Protein AF-K1S668-F1 (afdb_monomer)

Structure (mmCIF, N/CA/C/O backbone):
data_AF-K1S668-F1
#
_entry.id   AF-K1S668-F1
#
loop_
_atom_site.group_PDB
_atom_site.id
_atom_site.type_symbol
_atom_site.label_atom_id
_atom_site.label_alt_id
_atom_site.label_comp_id
_atom_site.label_asym_id
_atom_site.label_entity_id
_atom_site.label_seq_id
_atom_site.pdbx_PDB_ins_code
_atom_site.Cartn_x
_atom_site.Cartn_y
_atom_site.Cartn_z
_atom_site.occupancy
_atom_site.B_iso_or_equiv
_atom_site.auth_seq_id
_atom_site.auth_comp_id
_atom_site.auth_asym_id
_atom_site.auth_atom_id
_atom_site.pdbx_PDB_model_num
ATOM 1 N N . LEU A 1 1 ? 31.588 -6.214 -25.156 1.00 48.12 1 LEU A N 1
ATOM 2 C CA . LEU A 1 1 ? 30.579 -7.039 -25.865 1.00 48.12 1 LEU A CA 1
ATOM 3 C C . LEU A 1 1 ? 30.608 -8.530 -25.488 1.00 48.12 1 LEU A C 1
ATOM 5 O O . LEU A 1 1 ? 29.537 -9.101 -25.411 1.00 48.12 1 LEU A O 1
ATOM 9 N N . LYS A 1 2 ? 31.753 -9.176 -25.184 1.00 42.19 2 LYS A N 1
ATOM 10 C CA . LYS A 1 2 ? 31.794 -10.600 -24.744 1.00 42.19 2 LYS A CA 1
ATOM 11 C C . LYS A 1 2 ? 31.443 -10.872 -23.263 1.00 42.19 2 LYS A C 1
ATOM 13 O O . LYS A 1 2 ? 31.440 -12.025 -22.854 1.00 42.19 2 LYS A O 1
ATOM 18 N N . SER A 1 3 ? 31.169 -9.841 -22.463 1.00 56.56 3 SER A N 1
ATOM 19 C CA . SER A 1 3 ? 30.894 -9.948 -21.018 1.00 56.56 3 SER A CA 1
ATOM 20 C C . SER A 1 3 ? 29.484 -9.503 -20.615 1.00 56.56 3 SER A C 1
ATOM 22 O O . SER A 1 3 ? 29.157 -9.525 -19.433 1.00 56.56 3 SER A O 1
ATOM 24 N N . ASP A 1 4 ? 28.679 -9.037 -21.570 1.00 65.56 4 ASP A N 1
ATOM 25 C CA . ASP A 1 4 ? 27.330 -8.538 -21.311 1.00 65.56 4 ASP A CA 1
ATOM 26 C C . ASP A 1 4 ? 26.331 -9.699 -21.474 1.00 65.56 4 ASP A C 1
ATOM 28 O O . ASP A 1 4 ? 26.464 -10.522 -22.381 1.00 65.56 4 ASP A O 1
ATOM 32 N N . SER A 1 5 ? 25.362 -9.810 -20.560 1.00 76.88 5 SER A N 1
ATOM 33 C CA . SER A 1 5 ? 24.341 -10.867 -20.622 1.00 76.88 5 SER A CA 1
ATOM 34 C C . SER A 1 5 ? 23.310 -10.583 -21.719 1.00 76.88 5 SER A C 1
ATOM 36 O O . SER A 1 5 ? 23.244 -9.480 -22.261 1.00 76.88 5 SER A O 1
ATOM 38 N N . LYS A 1 6 ? 22.482 -11.584 -22.043 1.00 88.12 6 LYS A N 1
ATOM 39 C CA . LYS A 1 6 ? 21.426 -11.453 -23.055 1.00 88.12 6 LYS A CA 1
ATOM 40 C C . LYS A 1 6 ? 20.427 -10.352 -22.667 1.00 88.12 6 LYS A C 1
ATOM 42 O O . LYS A 1 6 ? 19.979 -10.309 -21.519 1.00 88.12 6 LYS A O 1
ATOM 47 N N . ILE A 1 7 ? 20.086 -9.500 -23.636 1.00 88.56 7 ILE A N 1
ATOM 48 C CA . ILE A 1 7 ? 19.006 -8.510 -23.531 1.00 88.56 7 ILE A CA 1
ATOM 49 C C . ILE A 1 7 ? 17.666 -9.251 -23.567 1.00 88.56 7 ILE A C 1
ATOM 51 O O . ILE A 1 7 ? 17.439 -10.088 -24.446 1.00 88.56 7 ILE A O 1
ATOM 55 N N . ASN A 1 8 ? 16.790 -8.925 -22.623 1.00 88.88 8 ASN A N 1
ATOM 56 C CA . ASN A 1 8 ? 15.435 -9.455 -22.527 1.00 88.88 8 ASN A CA 1
ATOM 57 C C . ASN A 1 8 ? 14.406 -8.353 -22.822 1.00 88.88 8 ASN A C 1
ATOM 59 O O . ASN A 1 8 ? 14.737 -7.171 -22.809 1.00 88.88 8 ASN A O 1
ATOM 63 N N . PHE A 1 9 ? 13.143 -8.733 -23.048 1.00 87.31 9 PHE A N 1
ATOM 64 C CA . PHE A 1 9 ? 12.067 -7.772 -23.326 1.00 87.31 9 PHE A CA 1
ATOM 65 C C . PHE A 1 9 ? 11.914 -6.715 -22.223 1.00 87.31 9 PHE A C 1
ATOM 67 O O . PHE A 1 9 ? 11.780 -5.542 -22.538 1.00 87.31 9 PHE A O 1
ATOM 74 N N . GLN A 1 10 ? 12.050 -7.107 -20.954 1.00 82.62 10 GLN A N 1
ATOM 75 C CA . GLN A 1 10 ? 11.978 -6.193 -19.810 1.00 82.62 10 GLN A CA 1
ATOM 76 C C . GLN A 1 10 ? 13.006 -5.049 -19.884 1.00 82.62 10 GLN A C 1
ATOM 78 O O . GLN A 1 10 ? 12.727 -3.936 -19.459 1.00 82.62 10 GLN A O 1
ATOM 83 N N . ASP A 1 11 ? 14.177 -5.294 -20.488 1.00 89.69 11 ASP A N 1
ATOM 84 C CA . ASP A 1 11 ? 15.215 -4.269 -20.648 1.00 89.69 11 ASP A CA 1
ATOM 85 C C . ASP A 1 11 ? 14.800 -3.185 -21.671 1.00 89.69 11 ASP A C 1
ATOM 87 O O . ASP A 1 11 ? 15.317 -2.067 -21.636 1.00 89.69 11 ASP A O 1
ATOM 91 N N . VAL A 1 12 ? 13.871 -3.519 -22.575 1.00 91.75 12 VAL A N 1
ATOM 92 C CA . VAL A 1 12 ? 13.308 -2.636 -23.610 1.00 91.75 12 VAL A CA 1
ATOM 93 C C . VAL A 1 12 ? 12.000 -1.996 -23.137 1.00 91.75 12 VAL A C 1
ATOM 95 O O . VAL A 1 12 ? 11.794 -0.803 -23.350 1.00 91.75 12 VAL A O 1
ATOM 98 N N . GLU A 1 13 ? 11.136 -2.774 -22.480 1.00 87.88 13 GLU A N 1
ATOM 99 C CA . GLU A 1 13 ? 9.812 -2.365 -21.993 1.00 87.88 13 GLU A CA 1
ATOM 100 C C . GLU A 1 13 ? 9.877 -1.115 -21.108 1.00 87.88 13 GLU A C 1
ATOM 102 O O . GLU A 1 13 ? 9.111 -0.178 -21.320 1.00 87.88 13 GLU A O 1
ATOM 107 N N . ASP A 1 14 ? 10.859 -1.045 -20.203 1.00 75.56 14 ASP A N 1
ATOM 108 C CA . ASP A 1 14 ? 11.049 0.075 -19.268 1.00 75.56 14 ASP A CA 1
ATOM 109 C C . ASP A 1 14 ? 11.235 1.445 -19.951 1.00 75.56 14 ASP A C 1
ATOM 111 O O . ASP A 1 14 ? 11.043 2.490 -19.326 1.00 75.56 14 ASP A O 1
ATOM 115 N N . CYS A 1 15 ? 11.632 1.463 -21.226 1.00 82.38 15 CYS A N 1
ATOM 116 C CA . CYS A 1 15 ? 11.829 2.684 -22.011 1.00 82.38 15 CYS A CA 1
ATOM 117 C C . CYS A 1 15 ? 10.930 2.773 -23.251 1.00 82.38 15 CYS A C 1
ATOM 119 O O . CYS A 1 15 ? 11.140 3.644 -24.097 1.00 82.38 15 CYS A O 1
ATOM 121 N N . LEU A 1 16 ? 9.929 1.898 -23.363 1.00 87.81 16 LEU A N 1
ATOM 122 C CA . LEU A 1 16 ? 9.045 1.830 -24.515 1.00 87.81 16 LEU A CA 1
ATOM 123 C C . LEU A 1 16 ? 7.656 2.367 -24.168 1.00 87.81 16 LEU A C 1
ATOM 125 O O . LEU A 1 16 ? 6.942 1.819 -23.333 1.00 87.81 16 LEU A O 1
ATOM 129 N N . VAL A 1 17 ? 7.230 3.398 -24.892 1.00 89.12 17 VAL A N 1
ATOM 130 C CA . VAL A 1 17 ? 5.821 3.792 -24.962 1.00 89.12 17 VAL A CA 1
ATOM 131 C C . VAL A 1 17 ? 5.351 3.518 -26.380 1.00 89.12 17 VAL A C 1
ATOM 133 O O . VAL A 1 17 ? 5.824 4.145 -27.325 1.00 89.12 17 VAL A O 1
ATOM 136 N N . LEU A 1 18 ? 4.438 2.560 -26.529 1.00 87.88 18 LEU A N 1
ATOM 137 C CA . LEU A 1 18 ? 3.926 2.127 -27.823 1.00 87.88 18 LEU A CA 1
ATOM 138 C C . LEU A 1 18 ? 2.412 2.307 -27.873 1.00 87.88 18 LEU A C 1
ATOM 140 O O . LEU A 1 18 ? 1.684 1.798 -27.023 1.00 87.88 18 LEU A O 1
ATOM 144 N N . VAL A 1 19 ? 1.942 2.975 -28.921 1.00 90.75 19 VAL A N 1
ATOM 145 C CA . VAL A 1 19 ? 0.530 2.999 -29.301 1.00 90.75 19 VAL A CA 1
ATOM 146 C C . VAL A 1 19 ? 0.425 2.326 -30.660 1.00 90.75 19 VAL A C 1
ATOM 148 O O . VAL A 1 19 ? 1.084 2.739 -31.610 1.00 90.75 19 VAL A O 1
ATOM 151 N N . SER A 1 20 ? -0.387 1.276 -30.745 1.00 85.75 20 SER A N 1
ATOM 152 C CA . SER A 1 20 ? -0.621 0.537 -31.983 1.00 85.75 20 SER A CA 1
ATOM 153 C C . SER A 1 20 ? -2.098 0.596 -32.341 1.00 85.75 20 SER A C 1
ATOM 155 O O . SER A 1 20 ? -2.960 0.372 -31.492 1.00 85.75 20 SER A O 1
ATOM 157 N N . SER A 1 21 ? -2.380 0.901 -33.604 1.00 87.25 21 SER A N 1
ATOM 158 C CA . SER A 1 21 ? -3.719 0.868 -34.182 1.00 87.25 21 SER A CA 1
ATOM 159 C C . SER A 1 21 ? -3.663 0.036 -35.452 1.00 87.25 21 SER A C 1
ATOM 161 O O . SER A 1 21 ? -2.809 0.263 -36.307 1.00 87.25 21 SER A O 1
ATOM 163 N N . SER A 1 22 ? -4.552 -0.947 -35.564 1.00 81.06 22 SER A N 1
ATOM 164 C CA . SER A 1 22 ? -4.620 -1.831 -36.724 1.00 81.06 22 SER A CA 1
ATOM 165 C C . SER A 1 22 ? -6.064 -1.999 -37.169 1.00 81.06 22 SER A C 1
ATOM 167 O O . SER A 1 22 ? -6.984 -2.048 -36.350 1.00 81.06 22 SER A O 1
ATOM 169 N N . PHE A 1 23 ? -6.249 -2.092 -38.481 1.00 86.50 23 PHE A N 1
ATOM 170 C CA . PHE A 1 23 ? -7.536 -2.356 -39.104 1.00 86.50 23 PHE A CA 1
ATOM 171 C C . PHE A 1 23 ? -7.459 -3.729 -39.761 1.00 86.50 23 PHE A C 1
ATOM 173 O O . PHE A 1 23 ? -6.567 -3.982 -40.567 1.00 86.50 23 PHE A O 1
ATOM 180 N N . SER A 1 24 ? -8.381 -4.621 -39.410 1.00 83.56 24 SER A N 1
ATOM 181 C CA . SER A 1 24 ? -8.468 -5.952 -40.007 1.00 83.56 24 SER A CA 1
ATOM 182 C C . SER A 1 24 ? -9.921 -6.300 -40.292 1.00 83.56 24 SER A C 1
ATOM 184 O O . SER A 1 24 ? -10.805 -6.056 -39.472 1.00 83.56 24 SER A O 1
ATOM 186 N N . THR A 1 25 ? -10.156 -6.889 -41.462 1.00 85.50 25 THR A N 1
ATOM 187 C CA . THR A 1 25 ? -11.456 -7.430 -41.875 1.00 85.50 25 THR A CA 1
ATOM 188 C C . THR A 1 25 ? -11.704 -8.836 -41.325 1.00 85.50 25 THR A C 1
ATOM 190 O O . THR A 1 25 ? -12.835 -9.312 -41.364 1.00 85.50 25 THR A O 1
ATOM 193 N N . GLN A 1 26 ? -10.669 -9.495 -40.793 1.00 80.00 26 GLN A N 1
ATOM 194 C CA . GLN A 1 26 ? -10.744 -10.821 -40.184 1.00 80.00 26 GLN A CA 1
ATOM 195 C C . GLN A 1 26 ? -10.160 -10.758 -38.768 1.00 80.00 26 GLN A C 1
ATOM 197 O O . GLN A 1 26 ? -8.941 -10.737 -38.589 1.00 80.00 26 GLN A O 1
ATOM 202 N N . THR A 1 27 ? -11.025 -10.691 -37.752 1.00 82.50 27 THR A N 1
ATOM 203 C CA . TH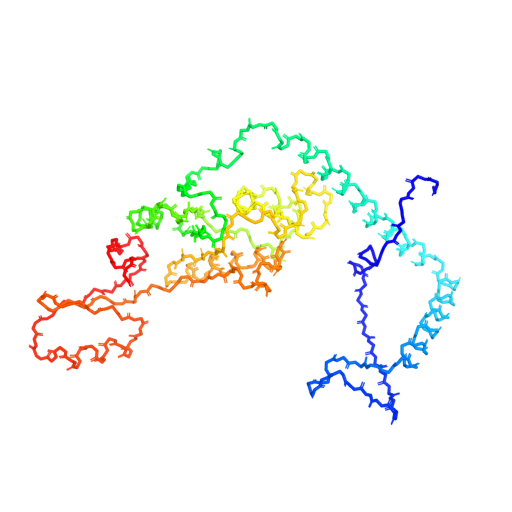R A 1 27 ? -10.614 -10.637 -36.341 1.00 82.50 27 THR A CA 1
ATOM 204 C C . THR A 1 27 ? -11.323 -11.688 -35.496 1.00 82.50 27 THR A C 1
ATOM 206 O O . THR A 1 27 ? -12.527 -11.912 -35.603 1.00 82.50 27 THR A O 1
ATOM 209 N N . SER A 1 28 ? -10.542 -12.316 -34.626 1.00 84.44 28 SER A N 1
ATOM 210 C CA . SER A 1 28 ? -10.946 -13.304 -33.639 1.00 84.44 28 SER A CA 1
ATOM 211 C C . SER A 1 28 ? -10.408 -12.854 -32.288 1.00 84.44 28 SER A C 1
ATOM 213 O O . SER A 1 28 ? -9.227 -12.524 -32.156 1.00 84.44 28 SER A O 1
ATOM 215 N N . TYR A 1 29 ? -11.278 -12.834 -31.285 1.00 87.19 29 TYR A N 1
ATOM 216 C CA . TYR A 1 29 ? -10.939 -12.392 -29.937 1.00 87.19 29 TYR A CA 1
ATOM 217 C C . TYR A 1 29 ? -10.930 -13.575 -28.976 1.00 87.19 29 TYR A C 1
ATOM 219 O O . TYR A 1 29 ? -11.702 -14.517 -29.142 1.00 87.19 29 TYR A O 1
ATOM 227 N N . GLU A 1 30 ? -10.072 -13.509 -27.962 1.00 83.62 30 GLU A N 1
ATOM 228 C CA . GLU A 1 30 ? -9.955 -14.558 -26.942 1.00 83.62 30 GLU A CA 1
ATOM 229 C C . GLU A 1 30 ? -11.217 -14.662 -26.070 1.00 83.62 30 GLU A C 1
ATOM 231 O O . GLU A 1 30 ? -11.601 -15.741 -25.630 1.00 83.62 30 GLU A O 1
ATOM 236 N N . ASN A 1 31 ? -11.889 -13.533 -25.829 1.00 83.81 31 ASN A N 1
ATOM 237 C CA . ASN A 1 31 ? -13.057 -13.445 -24.963 1.00 83.81 31 ASN A CA 1
ATOM 238 C C . ASN A 1 31 ? -14.064 -12.393 -25.452 1.00 83.81 31 ASN A C 1
ATOM 240 O O . ASN A 1 31 ? -13.750 -11.515 -26.257 1.00 83.81 31 ASN A O 1
ATOM 244 N N . GLN A 1 32 ? -15.286 -12.443 -24.910 1.00 79.31 32 GLN A N 1
ATOM 245 C CA . GLN A 1 32 ? -16.369 -11.508 -25.245 1.00 79.31 32 GLN A CA 1
ATOM 246 C C . GLN A 1 32 ? -16.003 -10.039 -24.974 1.00 79.31 32 GLN A C 1
ATOM 248 O O . GLN A 1 32 ? -16.504 -9.139 -25.644 1.00 79.31 32 GLN A O 1
ATOM 253 N N . THR A 1 33 ? -15.103 -9.788 -24.018 1.00 81.56 33 THR A N 1
ATOM 254 C CA . THR A 1 33 ? -14.623 -8.433 -23.702 1.00 81.56 33 THR A CA 1
ATOM 255 C C . THR A 1 33 ? -13.629 -7.886 -24.730 1.00 81.56 33 THR A C 1
ATOM 257 O O . THR A 1 33 ? -13.234 -6.728 -24.619 1.00 81.56 33 THR A O 1
ATOM 260 N N . LYS A 1 34 ? -13.255 -8.685 -25.745 1.00 84.12 34 LYS A N 1
ATOM 261 C CA . LYS A 1 34 ? -12.383 -8.308 -26.867 1.00 84.12 34 LYS A CA 1
ATOM 262 C C . LYS A 1 34 ? -11.037 -7.717 -26.427 1.00 84.12 34 LYS A C 1
ATOM 264 O O . LYS A 1 34 ? -10.482 -6.864 -27.113 1.00 84.12 34 LYS A O 1
ATOM 269 N N . LYS A 1 35 ? -10.505 -8.178 -25.286 1.00 82.44 35 LYS A N 1
ATOM 270 C CA . LYS A 1 35 ? -9.251 -7.659 -24.706 1.00 82.44 35 LYS A CA 1
ATOM 271 C C . LYS A 1 35 ? -7.998 -8.102 -25.461 1.00 82.44 35 LYS A C 1
ATOM 273 O O . LYS A 1 35 ? -7.026 -7.358 -25.490 1.00 82.44 35 LYS A O 1
ATOM 278 N N . ALA A 1 36 ? -8.021 -9.292 -26.055 1.00 83.38 36 ALA A N 1
ATOM 279 C CA . ALA A 1 36 ? -6.896 -9.858 -26.788 1.00 83.38 36 ALA A CA 1
ATOM 280 C C . ALA A 1 36 ? -7.361 -10.458 -28.120 1.00 83.38 36 ALA A C 1
ATOM 282 O O . ALA A 1 36 ? -8.456 -11.022 -28.211 1.00 83.38 36 ALA A O 1
ATOM 283 N N . ILE A 1 37 ? -6.521 -10.315 -29.146 1.00 85.06 37 ILE A N 1
ATOM 284 C CA . ILE A 1 37 ? -6.725 -10.861 -30.491 1.00 85.06 37 ILE A CA 1
ATOM 285 C C . ILE A 1 37 ? -5.913 -12.155 -30.612 1.00 85.06 37 ILE A C 1
ATOM 287 O O . ILE A 1 37 ? -4.751 -12.187 -30.216 1.00 85.06 37 ILE A O 1
ATOM 291 N N . THR A 1 38 ? -6.501 -13.207 -31.182 1.00 86.50 38 THR A N 1
ATOM 292 C CA . THR A 1 38 ? -5.859 -14.532 -31.321 1.00 86.50 38 THR A CA 1
ATOM 293 C C . THR A 1 38 ? -5.380 -14.836 -32.744 1.00 86.50 38 THR A C 1
ATOM 295 O O . THR A 1 38 ? -4.833 -15.906 -33.013 1.00 86.50 38 THR A O 1
ATOM 298 N N . ASN A 1 39 ? -5.570 -13.908 -33.687 1.00 87.81 39 ASN A N 1
ATOM 299 C CA . ASN A 1 39 ? -5.184 -14.095 -35.083 1.00 87.81 39 ASN A CA 1
ATOM 300 C C . ASN A 1 39 ? -3.659 -14.096 -35.260 1.00 87.81 39 ASN A C 1
ATOM 302 O O . ASN A 1 39 ? -3.025 -13.042 -35.336 1.00 87.81 39 ASN A O 1
ATOM 306 N N . LYS A 1 40 ? -3.087 -15.291 -35.434 1.00 88.06 40 LYS A N 1
ATOM 307 C CA . LYS A 1 40 ? -1.652 -15.484 -35.692 1.00 88.06 40 LYS A CA 1
ATOM 308 C C . LYS A 1 40 ? -1.144 -14.679 -36.895 1.00 88.06 40 LYS A C 1
ATOM 310 O O . LYS A 1 40 ? -0.069 -14.099 -36.827 1.00 88.06 40 LYS A O 1
ATOM 315 N N . PHE A 1 41 ? -1.944 -14.570 -37.959 1.00 88.31 41 PHE A N 1
ATOM 316 C CA . PHE A 1 41 ? -1.551 -13.821 -39.157 1.00 88.31 41 PHE A CA 1
ATOM 317 C C . PHE A 1 41 ? -1.357 -12.320 -38.878 1.00 88.31 41 PHE A C 1
ATOM 319 O O . PHE A 1 41 ? -0.469 -11.704 -39.456 1.00 88.31 41 PHE A O 1
ATOM 326 N N . ILE A 1 42 ? -2.156 -11.730 -37.975 1.00 88.38 42 ILE A N 1
ATOM 327 C CA . ILE A 1 42 ? -2.011 -10.319 -37.586 1.00 88.38 42 ILE A CA 1
ATOM 328 C C . ILE A 1 42 ? -0.709 -10.145 -36.810 1.00 88.38 42 ILE A C 1
ATOM 330 O O . ILE A 1 42 ? 0.038 -9.205 -37.066 1.00 88.38 42 ILE A O 1
ATOM 334 N N . GLN A 1 43 ? -0.410 -11.066 -35.891 1.00 88.06 43 GLN A N 1
ATOM 335 C CA . GLN A 1 43 ? 0.840 -11.048 -35.137 1.00 88.06 43 GLN A CA 1
ATOM 336 C C . GLN A 1 43 ? 2.061 -11.144 -36.063 1.00 88.06 43 GLN A C 1
ATOM 338 O O . GLN A 1 43 ? 2.995 -10.357 -35.912 1.00 88.06 43 GLN A O 1
ATOM 343 N N . GLU A 1 44 ? 2.054 -12.080 -37.014 1.00 91.19 44 GLU A N 1
ATOM 344 C CA . GLU A 1 44 ? 3.139 -12.273 -37.987 1.00 91.19 44 GLU A CA 1
ATOM 345 C C . GLU A 1 44 ? 3.326 -11.018 -38.852 1.00 91.19 44 GLU A C 1
ATOM 347 O O . GLU A 1 44 ? 4.417 -10.449 -38.873 1.00 91.19 44 GLU A O 1
ATOM 352 N N . ALA A 1 45 ? 2.244 -10.507 -39.450 1.00 90.44 45 ALA A N 1
ATOM 353 C CA . ALA A 1 45 ? 2.278 -9.306 -40.284 1.00 90.44 45 ALA A CA 1
ATOM 354 C C . ALA A 1 45 ? 2.780 -8.067 -39.524 1.00 90.44 45 ALA A C 1
ATOM 356 O O . ALA A 1 45 ? 3.628 -7.330 -40.027 1.00 90.44 45 ALA A O 1
ATOM 357 N N . MET A 1 46 ? 2.302 -7.847 -38.295 1.00 90.25 46 MET A N 1
ATOM 358 C CA . MET A 1 46 ? 2.757 -6.732 -37.459 1.00 90.25 46 MET A CA 1
ATOM 359 C C . MET A 1 46 ? 4.217 -6.892 -37.034 1.00 90.25 46 MET A C 1
ATOM 361 O O . MET A 1 46 ? 4.943 -5.902 -36.980 1.00 90.25 46 MET A O 1
ATOM 365 N N . THR A 1 47 ? 4.664 -8.119 -36.753 1.00 92.06 47 THR A N 1
ATOM 366 C CA . THR A 1 47 ? 6.060 -8.393 -36.385 1.00 92.06 47 THR A CA 1
ATOM 367 C C . THR A 1 47 ? 6.999 -8.078 -37.542 1.00 92.06 47 THR A C 1
ATOM 369 O O . THR A 1 47 ? 8.011 -7.408 -37.336 1.00 92.06 47 THR A O 1
ATOM 372 N N . ASP A 1 48 ? 6.666 -8.522 -38.753 1.00 94.56 48 ASP A N 1
ATOM 373 C CA . ASP A 1 48 ? 7.491 -8.274 -39.936 1.00 94.56 48 ASP A CA 1
ATOM 374 C C . ASP A 1 48 ? 7.474 -6.796 -40.338 1.00 94.56 48 ASP A C 1
ATOM 376 O O . ASP A 1 48 ? 8.532 -6.227 -40.617 1.00 94.56 48 ASP A O 1
ATOM 380 N N . PHE A 1 49 ? 6.308 -6.143 -40.266 1.00 93.50 49 PHE A N 1
ATOM 381 C CA . PHE A 1 49 ? 6.184 -4.704 -40.492 1.00 93.50 49 PHE A CA 1
ATOM 382 C C . PHE A 1 49 ? 7.053 -3.902 -39.519 1.00 93.50 49 PHE A C 1
ATOM 384 O O . PHE A 1 49 ? 7.886 -3.106 -39.950 1.00 93.50 49 PHE A O 1
ATOM 391 N N . LEU A 1 50 ? 6.904 -4.133 -38.210 1.00 93.50 50 LEU A N 1
ATOM 392 C CA . LEU A 1 50 ? 7.669 -3.409 -37.194 1.00 93.50 50 LEU A CA 1
ATOM 393 C C . LEU A 1 50 ? 9.166 -3.685 -37.314 1.00 93.50 50 LEU A C 1
ATOM 395 O O . LEU A 1 50 ? 9.955 -2.752 -37.200 1.00 93.50 50 LEU A O 1
ATOM 399 N N . ARG A 1 51 ? 9.570 -4.935 -37.583 1.00 95.00 51 ARG A N 1
ATOM 400 C CA . ARG A 1 51 ? 10.983 -5.284 -37.785 1.00 95.00 51 ARG A CA 1
ATOM 401 C C . ARG A 1 51 ? 11.581 -4.481 -38.935 1.00 95.00 51 ARG A C 1
ATOM 403 O O . ARG A 1 51 ? 12.621 -3.860 -38.748 1.00 95.00 51 ARG A O 1
ATOM 410 N N . HIS A 1 52 ? 10.912 -4.471 -40.086 1.00 95.81 52 HIS A N 1
ATOM 411 C CA . HIS A 1 52 ? 11.396 -3.760 -41.263 1.00 95.81 52 HIS A CA 1
ATOM 412 C C . HIS A 1 52 ? 11.453 -2.243 -41.035 1.00 95.81 52 HIS A C 1
ATOM 414 O O . HIS A 1 52 ? 12.461 -1.611 -41.334 1.00 95.81 52 HIS A O 1
ATOM 420 N N . GLN A 1 53 ? 10.403 -1.656 -40.454 1.00 95.19 53 GLN A N 1
ATOM 421 C CA . GLN A 1 53 ? 10.368 -0.215 -40.190 1.00 95.19 53 GLN A CA 1
ATOM 422 C C . GLN A 1 53 ? 11.424 0.218 -39.168 1.00 95.19 53 GLN A C 1
ATOM 424 O O . GLN A 1 53 ? 12.072 1.243 -39.357 1.00 95.19 53 GLN A O 1
ATOM 429 N N . LEU A 1 54 ? 11.637 -0.567 -38.107 1.00 93.31 54 LEU A N 1
ATOM 430 C CA . LEU A 1 54 ? 12.687 -0.290 -37.125 1.00 93.31 54 LEU A CA 1
ATOM 431 C C . LEU A 1 54 ? 14.086 -0.425 -37.732 1.00 93.31 54 LEU A C 1
ATOM 433 O O . LEU A 1 54 ? 14.958 0.377 -37.412 1.00 93.31 54 LEU A O 1
ATOM 437 N N . GLU A 1 55 ? 14.303 -1.401 -38.617 1.00 95.12 55 GLU A N 1
ATOM 438 C CA . GLU A 1 55 ? 15.568 -1.558 -39.339 1.00 95.12 55 GLU A CA 1
ATOM 439 C C . GLU A 1 55 ? 15.874 -0.325 -40.197 1.00 95.12 55 GLU A C 1
ATOM 441 O O . GLU A 1 55 ? 16.942 0.269 -40.048 1.00 95.12 55 GLU A O 1
ATOM 446 N N . VAL A 1 56 ? 14.916 0.110 -41.022 1.00 96.31 56 VAL A N 1
ATOM 447 C CA . VAL A 1 56 ? 15.047 1.330 -41.834 1.00 96.31 56 VAL A CA 1
ATOM 448 C C . VAL A 1 56 ? 15.303 2.544 -40.939 1.00 96.31 56 VAL A C 1
ATOM 450 O O . VAL A 1 56 ? 16.281 3.264 -41.140 1.00 96.31 56 VAL A O 1
ATOM 453 N N . TYR A 1 57 ? 14.490 2.727 -39.895 1.00 94.88 57 TYR A N 1
ATOM 454 C CA . TYR A 1 57 ? 14.612 3.863 -38.985 1.00 94.88 57 TYR A CA 1
ATOM 455 C C . TYR A 1 57 ? 15.983 3.922 -38.302 1.00 94.88 57 TYR A C 1
ATOM 457 O O . TYR A 1 57 ? 16.578 4.997 -38.235 1.00 94.88 57 TYR A O 1
ATOM 465 N N . PHE A 1 58 ? 16.509 2.794 -37.815 1.00 95.31 58 PHE A N 1
ATOM 466 C CA . PHE A 1 58 ? 17.811 2.762 -37.145 1.00 95.31 58 PHE A CA 1
ATOM 467 C C . PHE A 1 58 ? 18.991 2.965 -38.099 1.00 95.31 58 PHE A C 1
ATOM 469 O O . PHE A 1 58 ? 20.012 3.512 -37.676 1.00 95.31 58 PHE A O 1
ATOM 476 N N . ILE A 1 59 ? 18.864 2.565 -39.368 1.00 94.38 59 ILE A N 1
ATOM 477 C CA . ILE A 1 59 ? 19.874 2.845 -40.399 1.00 94.38 59 ILE A CA 1
ATOM 478 C C . ILE A 1 59 ? 19.904 4.343 -40.719 1.00 94.38 59 ILE A C 1
ATOM 480 O O . ILE A 1 59 ? 20.982 4.937 -40.778 1.00 94.38 59 ILE A O 1
ATOM 484 N N . GLU A 1 60 ? 18.734 4.959 -40.895 1.00 96.75 60 GLU A N 1
ATOM 485 C CA . GLU A 1 60 ? 18.615 6.379 -41.242 1.00 96.75 60 GLU A CA 1
ATOM 486 C C . GLU A 1 60 ? 18.953 7.304 -40.061 1.00 96.75 60 GLU A C 1
ATOM 488 O O . GLU A 1 60 ? 19.601 8.335 -40.238 1.00 96.75 60 GLU A O 1
ATOM 493 N N . ASN A 1 61 ? 18.575 6.920 -38.839 1.00 95.75 61 ASN A N 1
ATOM 494 C CA . ASN A 1 61 ? 18.691 7.741 -37.630 1.00 95.75 61 ASN A CA 1
ATOM 495 C C . ASN A 1 61 ? 19.740 7.173 -36.670 1.00 95.75 61 ASN A C 1
ATOM 497 O O . ASN A 1 61 ? 19.460 6.867 -35.509 1.00 95.75 61 ASN A O 1
ATOM 501 N N . ARG A 1 62 ? 20.979 7.044 -37.153 1.00 94.62 62 ARG A N 1
ATOM 502 C CA . ARG A 1 62 ? 22.075 6.398 -36.412 1.00 94.62 62 ARG A CA 1
ATOM 503 C C . ARG A 1 62 ? 22.295 6.957 -35.001 1.00 94.62 62 ARG A C 1
ATOM 505 O O . ARG A 1 62 ? 22.492 6.184 -34.070 1.00 94.62 62 ARG A O 1
ATOM 512 N N . ILE A 1 63 ? 22.262 8.282 -34.838 1.00 95.50 63 ILE A N 1
ATOM 513 C CA . ILE A 1 63 ? 22.503 8.936 -33.539 1.00 95.50 63 ILE A CA 1
ATOM 514 C C . ILE A 1 63 ? 21.438 8.522 -32.516 1.00 95.50 63 ILE A C 1
ATOM 516 O O . ILE A 1 63 ? 21.756 8.253 -31.359 1.00 95.50 63 ILE A O 1
ATOM 520 N N . ASP A 1 64 ? 20.174 8.462 -32.928 1.00 93.19 64 ASP A N 1
ATOM 521 C CA . ASP A 1 64 ? 19.084 8.095 -32.027 1.00 93.19 64 ASP A CA 1
ATOM 522 C C . ASP A 1 64 ? 19.052 6.584 -31.779 1.00 93.19 64 ASP A C 1
ATOM 524 O O . ASP A 1 64 ? 18.828 6.160 -30.646 1.00 93.19 64 ASP A O 1
ATOM 528 N N . ALA A 1 65 ? 19.393 5.771 -32.784 1.00 93.31 65 ALA A N 1
ATOM 529 C CA . ALA A 1 65 ? 19.582 4.330 -32.623 1.00 93.31 65 ALA A CA 1
ATOM 530 C C . ALA A 1 65 ? 20.671 4.001 -31.587 1.00 93.31 65 ALA A C 1
ATOM 532 O O . ALA A 1 65 ? 20.462 3.149 -30.721 1.00 93.31 65 ALA A O 1
ATOM 533 N N . GLU A 1 66 ? 21.810 4.702 -31.633 1.00 93.69 66 GLU A N 1
ATOM 534 C CA . GLU A 1 66 ? 22.895 4.548 -30.657 1.00 93.69 66 GLU A CA 1
ATOM 535 C C . GLU A 1 66 ? 22.424 4.918 -29.241 1.00 93.69 66 GLU A C 1
ATOM 537 O O . GLU A 1 66 ? 22.612 4.126 -28.317 1.00 93.69 66 GLU A O 1
ATOM 542 N N . LYS A 1 67 ? 21.714 6.043 -29.066 1.00 93.31 67 LYS A N 1
ATOM 543 C CA . LYS A 1 67 ? 21.145 6.432 -27.758 1.00 93.31 67 LYS A CA 1
ATOM 544 C C . LYS A 1 67 ? 20.150 5.405 -27.214 1.00 93.31 67 LYS A C 1
ATOM 546 O O . LYS A 1 67 ? 20.191 5.079 -26.027 1.00 93.31 67 LYS A O 1
ATOM 551 N N . ILE A 1 68 ? 19.253 4.895 -28.061 1.00 92.50 68 ILE A N 1
ATOM 552 C CA . ILE A 1 68 ? 18.268 3.876 -27.670 1.00 92.50 68 ILE A CA 1
ATOM 553 C C . ILE A 1 68 ? 18.994 2.598 -27.238 1.00 92.50 68 ILE A C 1
ATOM 555 O O . ILE A 1 68 ? 18.715 2.060 -26.165 1.00 92.50 68 ILE A O 1
ATOM 559 N N . ALA A 1 69 ? 19.967 2.134 -28.027 1.00 91.62 69 ALA A N 1
ATOM 560 C CA . ALA A 1 69 ? 20.756 0.951 -27.703 1.00 91.62 69 ALA A CA 1
ATOM 561 C C . ALA A 1 69 ? 21.539 1.123 -26.391 1.00 91.62 69 ALA A C 1
ATOM 563 O O . ALA A 1 69 ? 21.554 0.213 -25.560 1.00 91.62 69 ALA A O 1
ATOM 564 N N . GLU A 1 70 ? 22.149 2.288 -26.163 1.00 91.75 70 GLU A N 1
ATOM 565 C CA . GLU A 1 70 ? 22.826 2.608 -24.904 1.00 91.75 70 GLU A CA 1
ATOM 566 C C . GLU A 1 70 ? 21.873 2.550 -23.709 1.00 91.75 70 GLU A C 1
ATOM 568 O O . GLU A 1 70 ? 22.213 1.949 -22.684 1.00 91.75 70 GLU A O 1
ATOM 573 N N . GLN A 1 71 ? 20.667 3.106 -23.841 1.00 89.94 71 GLN A N 1
ATOM 574 C CA . GLN A 1 71 ? 19.668 3.067 -22.778 1.00 89.94 71 GLN A CA 1
ATOM 575 C C . GLN A 1 71 ? 19.233 1.628 -22.458 1.00 89.94 71 GLN A C 1
ATOM 577 O O . GLN A 1 71 ? 19.217 1.238 -21.287 1.00 89.94 71 GLN A O 1
ATOM 582 N N . VAL A 1 72 ? 18.976 0.802 -23.478 1.00 92.94 72 VAL A N 1
ATOM 583 C CA . VAL A 1 72 ? 18.647 -0.625 -23.299 1.00 92.94 72 VAL A CA 1
ATOM 584 C C . VAL A 1 72 ? 19.804 -1.381 -22.633 1.00 92.94 72 VAL A C 1
ATOM 586 O O . VAL A 1 72 ? 19.590 -2.198 -21.734 1.00 92.94 72 VAL A O 1
ATOM 589 N N . LEU A 1 73 ? 21.055 -1.086 -23.001 1.00 90.56 73 LEU A N 1
ATOM 590 C CA . LEU A 1 73 ? 22.232 -1.683 -22.362 1.00 90.56 73 LEU A CA 1
ATOM 591 C C . LEU A 1 73 ? 22.371 -1.271 -20.890 1.00 90.56 73 LEU A C 1
ATOM 593 O O . LEU A 1 73 ? 22.784 -2.087 -20.061 1.00 90.56 73 LEU A O 1
ATOM 597 N N . ILE A 1 74 ? 22.029 -0.028 -20.541 1.00 86.62 74 ILE A N 1
ATOM 598 C CA . ILE A 1 74 ? 21.994 0.437 -19.147 1.00 86.62 74 ILE A CA 1
ATOM 599 C C . ILE A 1 74 ? 20.941 -0.340 -18.348 1.00 86.62 74 ILE A C 1
ATOM 601 O O . ILE A 1 74 ? 21.235 -0.765 -17.221 1.00 86.62 74 ILE A O 1
ATOM 605 N N . ASN A 1 75 ? 19.756 -0.560 -18.921 1.00 86.00 75 ASN A N 1
ATOM 606 C CA . ASN A 1 75 ? 18.676 -1.324 -18.293 1.00 86.00 75 ASN A CA 1
ATOM 607 C C . ASN A 1 75 ? 19.105 -2.783 -18.061 1.00 86.00 75 ASN A C 1
ATOM 609 O O . ASN A 1 75 ? 19.101 -3.250 -16.918 1.00 86.00 75 ASN A O 1
ATOM 613 N N . MET A 1 76 ? 19.631 -3.448 -19.097 1.00 89.88 76 MET A N 1
ATOM 614 C CA . MET A 1 76 ? 20.148 -4.822 -19.016 1.00 89.88 76 MET A CA 1
ATOM 615 C C . MET A 1 76 ? 21.234 -4.969 -17.949 1.00 89.88 76 MET A C 1
ATOM 617 O O . MET A 1 76 ? 21.153 -5.847 -17.087 1.00 89.88 76 MET A O 1
ATOM 621 N N . ARG A 1 77 ? 22.237 -4.081 -17.937 1.00 84.31 77 ARG A N 1
ATOM 622 C CA . ARG A 1 77 ? 23.307 -4.128 -16.925 1.00 84.31 77 ARG A CA 1
ATOM 623 C C . ARG A 1 77 ? 22.765 -3.928 -15.515 1.00 84.31 77 ARG A C 1
ATOM 625 O O . ARG A 1 77 ? 23.289 -4.523 -14.572 1.00 84.31 77 ARG A O 1
ATOM 632 N N . SER A 1 78 ? 21.730 -3.105 -15.361 1.00 79.31 78 SER A N 1
ATOM 633 C CA . SER A 1 78 ? 21.067 -2.890 -14.074 1.00 79.31 78 SER A CA 1
ATOM 634 C C . SER A 1 78 ? 20.335 -4.153 -13.613 1.00 79.31 78 SER A C 1
ATOM 636 O O . SER A 1 78 ? 20.542 -4.570 -12.472 1.00 79.31 78 SER A O 1
ATOM 638 N N . ARG A 1 79 ? 19.587 -4.821 -14.503 1.00 84.88 79 ARG A N 1
ATOM 639 C CA . ARG A 1 79 ? 18.922 -6.103 -14.222 1.00 84.88 79 ARG A CA 1
ATOM 640 C C . ARG A 1 79 ? 19.917 -7.199 -13.846 1.00 84.88 79 ARG A C 1
ATOM 642 O O . ARG A 1 79 ? 19.798 -7.783 -12.773 1.00 84.88 79 ARG A O 1
ATOM 649 N N . VAL A 1 80 ? 20.937 -7.437 -14.671 1.00 81.62 80 VAL A N 1
ATOM 650 C CA . VAL A 1 80 ? 21.958 -8.481 -14.438 1.00 81.62 80 VAL A CA 1
ATOM 651 C C . VAL A 1 80 ? 22.680 -8.255 -13.115 1.00 81.62 80 VAL A C 1
ATOM 653 O O . VAL A 1 80 ? 22.891 -9.184 -12.332 1.00 81.62 80 VAL A O 1
ATOM 656 N N . LYS A 1 81 ? 23.036 -6.999 -12.825 1.00 75.69 81 LYS A N 1
ATOM 657 C CA . LYS A 1 81 ? 23.648 -6.650 -11.547 1.00 75.69 81 LYS A CA 1
ATOM 658 C C . LYS A 1 81 ? 22.704 -6.958 -10.389 1.00 75.69 81 LYS A C 1
ATOM 660 O O . LYS A 1 81 ? 23.142 -7.586 -9.430 1.00 75.69 81 LYS A O 1
ATOM 665 N N . ALA A 1 82 ? 21.433 -6.583 -10.487 1.00 65.31 82 ALA A N 1
ATOM 666 C CA . ALA A 1 82 ? 20.447 -6.855 -9.450 1.00 65.31 82 ALA A CA 1
ATOM 667 C C . ALA A 1 82 ? 20.201 -8.367 -9.247 1.00 65.31 82 ALA A C 1
ATOM 669 O O . ALA A 1 82 ? 20.145 -8.829 -8.107 1.00 65.31 82 ALA A O 1
ATOM 670 N N . GLU A 1 83 ? 20.169 -9.166 -10.316 1.00 69.88 83 GLU A N 1
ATOM 671 C CA . GLU A 1 83 ? 20.100 -10.634 -10.245 1.00 69.88 83 GLU A CA 1
ATOM 672 C C . GLU A 1 83 ? 21.335 -11.238 -9.551 1.00 69.88 83 GLU A C 1
ATOM 674 O O . GLU A 1 83 ? 21.202 -12.109 -8.684 1.00 69.88 83 GLU A O 1
ATOM 679 N N . SER A 1 84 ? 22.538 -10.746 -9.870 1.00 67.44 84 SER A N 1
ATOM 680 C CA . SER A 1 84 ? 23.787 -11.192 -9.230 1.00 67.44 84 SER A CA 1
ATOM 681 C C . SER A 1 84 ? 23.847 -10.815 -7.742 1.00 67.44 84 SER A C 1
ATOM 683 O O . SER A 1 84 ? 24.250 -11.618 -6.897 1.00 67.44 84 SER A O 1
ATOM 685 N N . THR A 1 85 ? 23.363 -9.621 -7.392 1.00 58.06 85 THR A N 1
ATOM 686 C CA . THR A 1 85 ? 23.234 -9.165 -6.007 1.00 58.06 85 THR A CA 1
ATOM 687 C C . THR A 1 85 ? 22.195 -9.997 -5.253 1.00 58.06 85 THR A C 1
ATOM 689 O O . THR A 1 85 ? 22.452 -10.366 -4.111 1.00 58.06 85 THR A O 1
ATOM 692 N N . ARG A 1 86 ? 21.084 -10.399 -5.887 1.00 53.28 86 ARG A N 1
ATOM 693 C CA . ARG A 1 86 ? 20.077 -11.307 -5.307 1.00 53.28 86 ARG A CA 1
ATOM 694 C C . ARG A 1 86 ? 20.669 -12.672 -4.939 1.00 53.28 86 ARG A C 1
ATOM 696 O O . ARG A 1 86 ? 20.391 -13.175 -3.853 1.00 53.28 86 ARG A O 1
ATOM 703 N N . LEU A 1 87 ? 21.509 -13.253 -5.801 1.00 54.38 87 LEU A N 1
ATOM 704 C CA . LEU A 1 87 ? 22.227 -14.511 -5.527 1.00 54.38 87 LEU A CA 1
ATOM 705 C C . LEU A 1 87 ? 23.172 -14.393 -4.321 1.00 54.38 87 LEU A C 1
ATOM 707 O O . LEU A 1 87 ? 23.240 -15.309 -3.501 1.00 54.38 87 LEU A O 1
ATOM 711 N N . ASN A 1 88 ? 23.857 -13.256 -4.184 1.00 49.84 88 ASN A N 1
ATOM 712 C CA . ASN A 1 88 ? 24.761 -13.004 -3.062 1.00 49.84 88 ASN A CA 1
ATOM 713 C C . ASN A 1 88 ? 24.007 -12.703 -1.757 1.00 49.84 88 ASN A C 1
ATOM 715 O O . ASN A 1 88 ? 24.364 -13.237 -0.713 1.00 49.84 88 ASN A O 1
ATOM 719 N N . ILE A 1 89 ? 22.915 -11.938 -1.809 1.00 47.12 89 ILE A N 1
ATOM 720 C CA . ILE A 1 89 ? 22.063 -11.648 -0.647 1.00 47.12 89 ILE A CA 1
ATOM 721 C C . ILE A 1 89 ? 21.366 -12.920 -0.144 1.00 47.12 89 ILE A C 1
ATOM 723 O O . ILE A 1 89 ? 21.265 -13.110 1.064 1.00 47.12 89 ILE A O 1
ATOM 727 N N . LYS A 1 90 ? 20.960 -13.842 -1.029 1.00 45.84 90 LYS A N 1
ATOM 728 C CA . LYS A 1 90 ? 20.401 -15.145 -0.621 1.00 45.84 90 LYS A CA 1
ATOM 729 C C . LYS A 1 90 ? 21.410 -15.988 0.179 1.00 45.84 90 LYS A C 1
ATOM 731 O O . LYS A 1 90 ? 20.993 -16.748 1.045 1.00 45.84 90 LYS A O 1
ATOM 736 N N . LYS A 1 91 ? 22.720 -15.816 -0.063 1.00 43.72 91 LYS A N 1
ATOM 737 C CA . LYS A 1 91 ? 23.792 -16.431 0.743 1.00 43.72 91 LYS A CA 1
ATOM 738 C C . LYS A 1 91 ? 24.006 -15.718 2.083 1.00 43.72 91 LYS A C 1
ATOM 740 O O . LYS A 1 91 ? 24.239 -16.387 3.081 1.00 43.72 91 LYS A O 1
ATOM 745 N N . THR A 1 92 ? 23.883 -14.391 2.136 1.00 39.75 92 THR A N 1
ATOM 746 C CA . THR A 1 92 ? 24.070 -1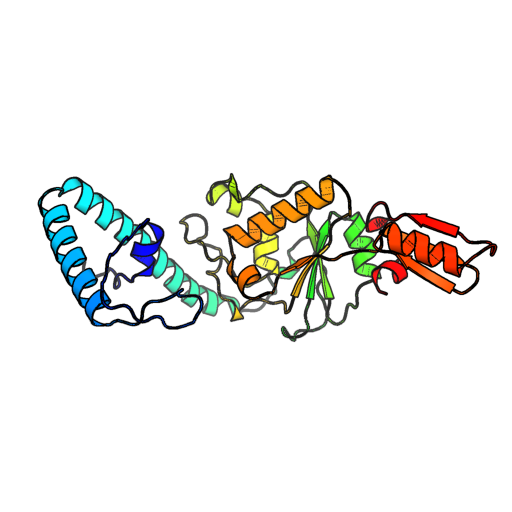3.611 3.378 1.00 39.75 92 THR A CA 1
ATOM 747 C C . THR A 1 92 ? 22.841 -13.632 4.301 1.00 39.75 92 THR A C 1
ATOM 749 O O . THR A 1 92 ? 22.978 -13.539 5.514 1.00 39.75 92 THR A O 1
ATOM 752 N N . LEU A 1 93 ? 21.630 -13.808 3.765 1.00 37.69 93 LEU A N 1
ATOM 753 C CA . LEU A 1 93 ? 20.386 -13.903 4.548 1.00 37.69 93 LEU A CA 1
ATOM 754 C C . LEU A 1 93 ? 20.188 -15.263 5.241 1.00 37.69 93 LEU A C 1
ATOM 756 O O . LEU A 1 93 ? 19.269 -15.399 6.042 1.00 37.69 93 LEU A O 1
ATOM 760 N N . GLN A 1 94 ? 21.040 -16.255 4.961 1.00 40.53 94 GLN A N 1
ATOM 761 C CA . GLN A 1 94 ? 21.079 -17.515 5.713 1.00 40.53 94 GLN A CA 1
ATOM 762 C C . GLN A 1 94 ? 21.893 -17.415 7.015 1.00 40.53 94 GLN A C 1
ATOM 764 O O . GLN A 1 94 ? 21.787 -18.305 7.855 1.00 40.53 94 GLN A O 1
ATOM 769 N N . SER A 1 95 ? 22.658 -16.337 7.236 1.00 38.34 95 SER A N 1
ATOM 770 C CA . SER A 1 95 ? 23.265 -16.061 8.544 1.00 38.34 95 SER A CA 1
ATOM 771 C C . SER A 1 95 ? 22.324 -15.201 9.388 1.00 38.34 95 SER A C 1
ATOM 773 O O . SER A 1 95 ? 22.073 -14.038 9.073 1.00 38.34 95 SER A O 1
ATOM 775 N N . GLY A 1 96 ? 21.768 -15.819 10.430 1.00 41.56 96 GLY A N 1
ATOM 776 C CA . GLY A 1 96 ? 20.715 -15.281 11.283 1.00 41.56 96 GLY A CA 1
ATOM 777 C C . GLY A 1 96 ? 21.075 -13.987 12.015 1.00 41.56 96 GLY A C 1
ATOM 778 O O . GLY A 1 96 ? 22.077 -13.905 12.716 1.00 41.56 96 GLY A O 1
ATOM 779 N N . ASN A 1 97 ? 20.216 -12.984 11.838 1.00 39.38 97 ASN A N 1
ATOM 780 C CA . ASN A 1 97 ? 19.646 -12.130 12.884 1.00 39.38 97 ASN A CA 1
ATOM 781 C C . ASN A 1 97 ? 18.598 -11.222 12.218 1.00 39.38 97 ASN A C 1
ATOM 783 O O . ASN A 1 97 ? 18.883 -10.546 11.228 1.00 39.38 97 ASN A O 1
ATOM 787 N N . SER A 1 98 ? 17.363 -11.250 12.713 1.00 50.19 98 SER A N 1
ATOM 788 C CA . SER A 1 98 ? 16.181 -10.597 12.136 1.00 50.19 98 SER A CA 1
ATOM 789 C C . SER A 1 98 ? 16.368 -9.083 12.007 1.00 50.19 98 SER A C 1
ATOM 791 O O . SER A 1 98 ? 16.190 -8.322 12.951 1.00 50.19 98 SER A O 1
ATOM 793 N N . MET A 1 99 ? 16.678 -8.620 10.791 1.00 54.00 99 MET A N 1
ATOM 794 C CA . MET A 1 99 ? 16.810 -7.196 10.440 1.00 54.00 99 MET A CA 1
ATOM 795 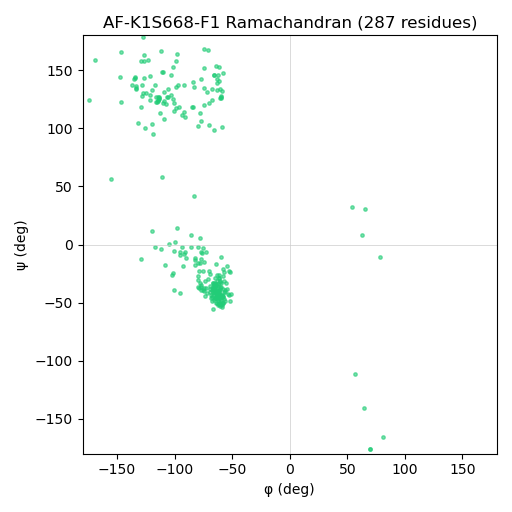C C . MET A 1 99 ? 15.558 -6.358 10.797 1.00 54.00 99 MET A C 1
ATOM 797 O O . MET A 1 99 ? 15.648 -5.139 10.901 1.00 54.00 99 MET A O 1
ATOM 801 N N . THR A 1 100 ? 14.400 -6.996 11.002 1.00 57.47 100 THR A N 1
ATOM 802 C CA . THR A 1 100 ? 13.141 -6.350 11.406 1.00 57.47 100 THR A CA 1
ATOM 803 C C . THR A 1 100 ? 13.081 -5.928 12.867 1.00 57.47 100 THR A C 1
ATOM 805 O O . THR A 1 100 ? 12.372 -4.974 13.163 1.00 57.47 100 THR A O 1
ATOM 808 N N . ASP A 1 101 ? 13.868 -6.532 13.760 1.00 53.97 101 ASP A N 1
ATOM 809 C CA . ASP A 1 101 ? 13.869 -6.160 15.187 1.00 53.97 101 ASP A CA 1
ATOM 810 C C . ASP A 1 101 ? 14.544 -4.800 15.437 1.00 53.97 101 ASP A C 1
ATOM 812 O O . ASP A 1 101 ? 14.528 -4.273 16.545 1.00 53.97 101 ASP A O 1
ATOM 816 N N . ARG A 1 102 ? 15.149 -4.216 14.394 1.00 62.44 102 ARG A N 1
ATOM 817 C CA . ARG A 1 102 ? 15.774 -2.886 14.420 1.00 62.44 102 ARG A CA 1
ATOM 818 C C . ARG A 1 102 ? 14.842 -1.766 13.959 1.00 62.44 102 ARG A C 1
ATOM 820 O O . ARG A 1 102 ? 15.276 -0.619 13.927 1.00 62.44 102 ARG A O 1
ATOM 827 N N . ILE A 1 103 ? 13.614 -2.086 13.552 1.00 74.06 103 ILE A N 1
ATOM 828 C CA . ILE A 1 103 ? 12.649 -1.084 13.096 1.00 74.06 103 ILE A CA 1
ATOM 829 C C . ILE A 1 103 ? 11.954 -0.513 14.324 1.00 74.06 103 ILE A C 1
ATOM 831 O O . ILE A 1 103 ? 11.317 -1.230 15.095 1.00 74.06 103 ILE A O 1
ATOM 835 N N . GLU A 1 104 ? 12.122 0.789 14.526 1.00 73.00 104 GLU A N 1
ATOM 836 C CA . GLU A 1 104 ? 11.650 1.469 15.724 1.00 73.00 104 GLU A CA 1
ATOM 837 C C . GLU A 1 104 ? 10.125 1.320 15.860 1.00 73.00 104 GLU A C 1
ATOM 839 O O . GLU A 1 104 ? 9.375 1.652 14.944 1.00 73.00 104 GLU A O 1
ATOM 844 N N . LYS A 1 105 ? 9.670 0.822 17.017 1.00 83.81 105 LYS A N 1
ATOM 845 C CA . LYS A 1 105 ? 8.249 0.647 17.384 1.00 83.81 105 LYS A CA 1
ATOM 846 C C . LYS A 1 105 ? 7.435 -0.329 16.524 1.00 83.81 105 LYS A C 1
ATOM 848 O O . LYS A 1 105 ? 6.226 -0.428 16.728 1.00 83.81 105 LYS A O 1
ATOM 853 N N . PHE A 1 106 ? 8.062 -1.082 15.621 1.00 91.69 106 PHE A N 1
ATOM 854 C CA . PHE A 1 106 ? 7.410 -2.230 14.995 1.00 91.69 106 PHE A CA 1
ATOM 855 C C . PHE A 1 106 ? 7.083 -3.287 16.059 1.00 91.69 106 PHE A C 1
ATOM 857 O O . PHE A 1 106 ? 7.926 -3.632 16.889 1.00 91.69 106 PHE A O 1
ATOM 864 N N . VAL A 1 107 ? 5.854 -3.802 16.037 1.00 92.50 107 VAL A N 1
ATOM 865 C CA . VAL A 1 107 ? 5.391 -4.837 16.962 1.00 92.50 107 VAL A CA 1
ATOM 866 C C . VAL A 1 107 ? 4.980 -6.068 16.159 1.00 92.50 107 VAL A C 1
ATOM 868 O O . VAL A 1 107 ? 3.902 -6.106 15.567 1.00 92.50 107 VAL A O 1
ATOM 871 N N . ASP A 1 108 ? 5.831 -7.095 16.154 1.00 93.12 108 ASP A N 1
ATOM 872 C CA . ASP A 1 108 ? 5.558 -8.341 15.428 1.00 93.12 108 ASP A CA 1
ATOM 873 C C . ASP A 1 108 ? 4.438 -9.174 16.094 1.00 93.12 108 ASP A C 1
ATOM 875 O O . ASP A 1 108 ? 4.000 -8.907 17.225 1.00 93.12 108 ASP A O 1
ATOM 879 N N . CYS A 1 109 ? 3.956 -10.181 15.370 1.00 92.44 109 CYS A N 1
ATOM 880 C CA . CYS A 1 109 ? 3.076 -11.244 15.852 1.00 92.44 109 CYS A CA 1
ATOM 881 C C . CYS A 1 109 ? 3.871 -12.517 16.198 1.00 92.44 109 CYS A C 1
ATOM 883 O O . CYS A 1 109 ? 5.028 -12.687 15.799 1.00 92.44 109 CYS A O 1
ATOM 885 N N . ARG A 1 110 ? 3.252 -13.438 16.947 1.00 90.50 110 ARG A N 1
ATOM 886 C CA . ARG A 1 110 ? 3.893 -14.699 17.368 1.00 90.50 110 ARG A CA 1
ATOM 887 C C . ARG A 1 110 ? 4.013 -15.710 16.228 1.00 90.50 110 ARG A C 1
ATOM 889 O O . ARG A 1 110 ? 5.024 -16.409 16.146 1.00 90.50 110 ARG A O 1
ATOM 896 N N . SER A 1 111 ? 3.011 -15.770 15.357 1.00 90.56 111 SER A N 1
ATOM 897 C CA . SER A 1 111 ? 2.974 -16.699 14.237 1.00 90.56 111 SER A CA 1
ATOM 898 C C . SER A 1 111 ? 4.114 -16.452 13.255 1.00 90.56 111 SER A C 1
ATOM 900 O O . SER A 1 111 ? 4.552 -15.319 13.026 1.00 90.56 111 SER A O 1
ATOM 902 N N . LYS A 1 112 ? 4.596 -17.548 12.666 1.00 89.38 112 LYS A N 1
ATOM 903 C CA . LYS A 1 112 ? 5.557 -17.555 11.560 1.00 89.38 112 LYS A CA 1
ATOM 904 C C . LYS A 1 112 ? 4.935 -18.047 10.253 1.00 89.38 112 LYS A C 1
ATOM 906 O O . LYS A 1 112 ? 5.616 -17.987 9.233 1.00 89.38 112 LYS A O 1
ATOM 911 N N . ASP A 1 113 ? 3.672 -18.472 10.270 1.00 89.94 113 ASP A N 1
ATOM 912 C CA . ASP A 1 113 ? 2.955 -18.889 9.070 1.00 89.94 113 ASP A CA 1
ATOM 913 C C . ASP A 1 113 ? 2.490 -17.659 8.280 1.00 89.94 113 ASP A C 1
ATOM 915 O O . ASP A 1 113 ? 1.648 -16.884 8.718 1.00 89.94 113 ASP A O 1
ATOM 919 N N . VAL A 1 114 ? 3.058 -17.462 7.092 1.00 91.69 114 VAL A N 1
ATOM 920 C CA . VAL A 1 114 ? 2.744 -16.318 6.223 1.00 91.69 114 VAL A CA 1
ATOM 921 C C . VAL A 1 114 ? 1.270 -16.298 5.803 1.00 91.69 114 VAL A C 1
ATOM 923 O O . VAL A 1 114 ? 0.751 -15.220 5.525 1.00 91.69 114 VAL A O 1
ATOM 926 N N . SER A 1 115 ? 0.590 -17.448 5.768 1.00 92.38 115 SER A N 1
ATOM 927 C CA . SER A 1 115 ? -0.787 -17.563 5.271 1.00 92.38 115 SER A CA 1
ATOM 928 C C . SER A 1 115 ? -1.834 -16.900 6.173 1.00 92.38 115 SER A C 1
ATOM 930 O O . SER A 1 115 ? -2.858 -16.434 5.667 1.00 92.38 115 SER A O 1
ATOM 932 N N . GLU A 1 116 ? -1.550 -16.772 7.469 1.00 94.00 116 GLU A N 1
ATOM 933 C CA . GLU A 1 116 ? -2.440 -16.147 8.457 1.00 94.00 116 GLU A CA 1
ATOM 934 C C . GLU A 1 116 ? -1.947 -14.782 8.943 1.00 94.00 116 GLU A C 1
ATOM 936 O O . GLU A 1 116 ? -2.721 -14.007 9.496 1.00 94.00 116 GLU A O 1
ATOM 941 N N . ARG A 1 117 ? -0.665 -14.461 8.743 1.00 96.94 117 ARG A N 1
ATOM 942 C CA . ARG A 1 117 ? -0.078 -13.231 9.283 1.00 96.94 117 ARG A CA 1
ATOM 943 C C . ARG A 1 117 ? -0.647 -11.979 8.631 1.00 96.94 117 ARG A C 1
ATOM 945 O O . ARG A 1 117 ? -0.660 -11.847 7.407 1.00 96.94 117 ARG A O 1
ATOM 952 N N . GLU A 1 118 ? -0.997 -11.004 9.453 1.00 97.75 118 GLU A N 1
ATOM 953 C CA . GLU A 1 118 ? -1.516 -9.707 9.021 1.00 97.75 118 GLU A CA 1
ATOM 954 C C . GLU A 1 118 ? -0.619 -8.588 9.549 1.00 97.75 118 GLU A C 1
ATOM 956 O O . GLU A 1 118 ? -0.079 -8.691 10.649 1.00 97.75 118 GLU A O 1
ATOM 961 N N . ILE A 1 119 ? -0.451 -7.510 8.783 1.00 97.31 119 ILE A N 1
ATOM 962 C CA . ILE A 1 119 ? 0.244 -6.301 9.240 1.00 97.31 119 ILE A CA 1
ATOM 963 C C . ILE A 1 119 ? -0.683 -5.096 9.156 1.00 97.31 119 ILE A C 1
ATOM 965 O O . ILE A 1 119 ? -1.185 -4.772 8.083 1.00 97.31 119 ILE A O 1
ATOM 969 N N . PHE A 1 120 ? -0.858 -4.406 10.280 1.00 96.81 120 PHE A N 1
ATOM 970 C CA . PHE A 1 120 ? -1.568 -3.137 10.372 1.00 96.81 120 PHE A CA 1
ATOM 971 C C . PHE A 1 120 ? -0.571 -1.980 10.322 1.00 96.81 120 PHE A C 1
ATOM 973 O O . PHE A 1 120 ? 0.290 -1.852 11.193 1.00 96.81 120 PHE A O 1
ATOM 980 N N . ILE A 1 121 ? -0.682 -1.129 9.306 1.00 96.12 121 ILE A N 1
ATOM 981 C CA . ILE A 1 121 ? 0.073 0.119 9.192 1.00 96.12 121 ILE A CA 1
ATOM 982 C C . ILE A 1 121 ? -0.791 1.229 9.789 1.00 96.12 121 ILE A C 1
ATOM 984 O O . ILE A 1 121 ? -1.826 1.560 9.211 1.00 96.12 121 ILE A O 1
ATOM 988 N N . VAL A 1 122 ? -0.372 1.771 10.934 1.00 93.81 122 VAL A N 1
ATOM 989 C CA . VAL A 1 122 ? -1.177 2.690 11.755 1.00 93.81 122 VAL A CA 1
ATOM 990 C C . VAL A 1 122 ? -0.637 4.114 11.766 1.00 93.81 122 VAL A C 1
ATOM 992 O O . VAL A 1 122 ? 0.573 4.335 11.688 1.00 93.81 122 VAL A O 1
ATOM 995 N N . GLU A 1 123 ? -1.533 5.087 11.893 1.00 90.81 123 GLU A N 1
ATOM 996 C CA . GLU A 1 123 ? -1.180 6.503 11.988 1.00 90.81 123 GLU A CA 1
ATOM 997 C C . GLU A 1 123 ? -0.656 6.881 13.385 1.00 90.81 123 GLU A C 1
ATOM 999 O O . GLU A 1 123 ? -1.398 7.007 14.358 1.00 90.81 123 GLU A O 1
ATOM 1004 N N . GLY A 1 124 ? 0.656 7.103 13.483 1.00 88.19 124 GLY A N 1
ATOM 1005 C CA . GLY A 1 124 ? 1.292 7.613 14.694 1.00 88.19 124 GLY A CA 1
ATOM 1006 C C . GLY A 1 124 ? 1.319 6.645 15.884 1.00 88.19 124 GLY A C 1
ATOM 1007 O O . GLY A 1 124 ? 0.940 5.477 15.817 1.00 88.19 124 GLY A O 1
ATOM 1008 N N . ASP A 1 125 ? 1.832 7.153 17.006 1.00 85.31 125 ASP A N 1
ATOM 1009 C CA . ASP A 1 125 ? 2.005 6.369 18.235 1.00 85.31 125 ASP A CA 1
ATOM 1010 C C . ASP A 1 125 ? 0.697 6.195 19.024 1.00 85.31 125 ASP A C 1
ATOM 1012 O O . ASP A 1 125 ? 0.573 5.251 19.802 1.00 85.31 125 ASP A O 1
ATOM 1016 N N . SER A 1 126 ? -0.275 7.091 18.818 1.00 82.81 126 SER A N 1
ATOM 1017 C CA . SER A 1 126 ? -1.584 7.023 19.479 1.00 82.81 126 SER A CA 1
ATOM 1018 C C . SER A 1 126 ? -2.366 5.797 18.998 1.00 82.81 126 SER A C 1
ATOM 1020 O O . SER A 1 126 ? -2.682 4.909 19.791 1.00 82.81 126 SER A O 1
ATOM 1022 N N . ALA A 1 127 ? -2.551 5.669 17.677 1.00 85.75 127 ALA A N 1
ATOM 1023 C CA . ALA A 1 127 ? -3.211 4.510 17.081 1.00 85.75 127 ALA A CA 1
ATOM 1024 C C . ALA A 1 127 ? -2.429 3.207 17.324 1.00 85.75 127 ALA A C 1
ATOM 1026 O O . ALA A 1 127 ? -3.034 2.151 17.492 1.00 85.75 127 ALA A O 1
ATOM 1027 N N . LEU A 1 128 ? -1.091 3.266 17.414 1.00 89.62 128 LEU A N 1
ATOM 1028 C CA . LEU A 1 128 ? -0.270 2.115 17.803 1.00 89.62 128 LEU A CA 1
ATOM 1029 C C . LEU A 1 128 ? -0.648 1.572 19.180 1.00 89.62 128 LEU A C 1
ATOM 1031 O O . LEU A 1 128 ? -0.727 0.356 19.338 1.00 89.62 128 LEU A O 1
ATOM 1035 N N . GLY A 1 129 ? -0.848 2.447 20.169 1.00 87.94 129 GLY A N 1
ATOM 1036 C CA . GLY A 1 129 ? -1.235 2.052 21.522 1.00 87.94 129 GLY A CA 1
ATOM 1037 C C . GLY A 1 129 ? -2.555 1.284 21.530 1.00 87.94 129 GLY A C 1
ATOM 1038 O O . GLY A 1 129 ? -2.594 0.158 22.027 1.00 87.94 129 GLY A O 1
ATOM 1039 N N . ALA A 1 130 ? -3.582 1.861 20.902 1.00 86.81 130 ALA A N 1
ATOM 1040 C CA . ALA A 1 130 ? -4.908 1.257 20.783 1.00 86.81 130 ALA A CA 1
ATOM 1041 C C . ALA A 1 130 ? -4.868 -0.069 20.001 1.00 86.81 130 ALA A C 1
ATOM 1043 O O . ALA A 1 130 ? -5.258 -1.115 20.519 1.00 86.81 130 ALA A O 1
ATOM 1044 N N . CYS A 1 131 ? -4.278 -0.077 18.800 1.00 89.31 131 CYS A N 1
ATOM 1045 C CA . CYS A 1 131 ? -4.196 -1.279 17.963 1.00 89.31 131 CYS A CA 1
ATOM 1046 C C . CYS A 1 131 ? -3.364 -2.391 18.615 1.00 89.31 131 CYS A C 1
ATOM 1048 O O . CYS A 1 131 ? -3.664 -3.570 18.457 1.00 89.31 131 CYS A O 1
ATOM 1050 N N . LYS A 1 132 ? -2.311 -2.051 19.369 1.00 90.75 132 LYS A N 1
ATOM 1051 C CA . LYS A 1 132 ? -1.499 -3.050 20.077 1.00 90.75 132 LYS A CA 1
ATOM 1052 C C . LYS A 1 132 ? -2.289 -3.761 21.177 1.00 90.75 132 LYS A C 1
ATOM 1054 O O . LYS A 1 132 ? -1.998 -4.929 21.429 1.00 90.75 132 LYS A O 1
ATOM 1059 N N . GLN A 1 133 ? -3.209 -3.059 21.838 1.00 89.06 133 GLN A N 1
ATOM 1060 C CA . GLN A 1 133 ? -4.062 -3.626 22.884 1.00 89.06 133 GLN A CA 1
ATOM 1061 C C . GLN A 1 133 ? -5.223 -4.432 22.295 1.00 89.06 133 GLN A C 1
ATOM 1063 O O . GLN A 1 133 ? -5.537 -5.486 22.833 1.00 89.06 133 GLN A O 1
ATOM 1068 N N . ALA A 1 134 ? -5.801 -3.971 21.183 1.00 88.62 134 ALA A N 1
ATOM 1069 C CA . ALA A 1 134 ? -6.947 -4.613 20.540 1.00 88.62 134 ALA A CA 1
ATOM 1070 C C . ALA A 1 134 ? -6.587 -5.860 19.712 1.00 88.62 134 ALA A C 1
ATOM 1072 O O . ALA A 1 134 ? -7.384 -6.785 19.615 1.00 88.62 134 ALA A O 1
ATOM 1073 N N . ARG A 1 135 ? -5.399 -5.896 19.093 1.00 92.19 135 ARG A N 1
ATOM 1074 C CA . ARG A 1 135 ? -5.026 -6.962 18.146 1.00 92.19 135 ARG A CA 1
ATOM 1075 C C . ARG A 1 135 ? -4.948 -8.349 18.789 1.00 92.19 135 ARG A C 1
ATOM 1077 O O . ARG A 1 135 ? -4.468 -8.506 19.917 1.00 92.19 135 ARG A O 1
ATOM 1084 N N . ASP A 1 136 ? -5.153 -9.378 17.973 1.00 93.75 136 ASP A N 1
ATOM 1085 C CA . ASP A 1 136 ? -4.666 -10.713 18.306 1.00 93.75 136 ASP A CA 1
ATOM 1086 C C . ASP A 1 136 ? -3.171 -10.840 17.981 1.00 93.75 136 ASP A C 1
ATOM 1088 O O . ASP A 1 136 ? -2.732 -11.048 16.845 1.00 93.75 136 ASP A O 1
ATOM 1092 N N . SER A 1 137 ? -2.355 -10.762 19.032 1.00 93.62 137 SER A N 1
ATOM 1093 C CA . SER A 1 137 ? -0.899 -10.927 18.958 1.00 93.62 137 SER A CA 1
ATOM 1094 C C . SER A 1 137 ? -0.4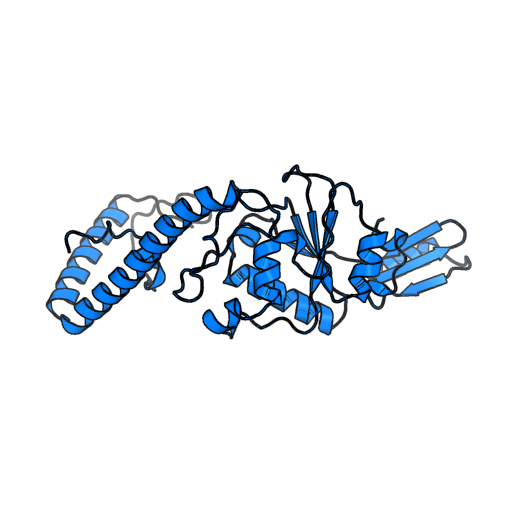29 -12.289 18.418 1.00 93.62 137 SER A C 1
ATOM 1096 O O . SER A 1 137 ? 0.772 -12.461 18.174 1.00 93.62 137 SER A O 1
ATOM 1098 N N . ALA A 1 138 ? -1.318 -13.279 18.272 1.00 92.38 138 ALA A N 1
ATOM 1099 C CA . ALA A 1 138 ? -1.006 -14.539 17.612 1.00 92.38 138 ALA A CA 1
ATOM 1100 C C . ALA A 1 138 ? -0.612 -14.314 16.145 1.00 92.38 138 ALA A C 1
ATOM 1102 O O . ALA A 1 138 ? 0.475 -14.744 15.767 1.00 92.38 138 ALA A O 1
ATOM 1103 N N . PHE A 1 139 ? -1.398 -13.569 15.361 1.00 95.31 139 PHE A N 1
ATOM 1104 C CA . PHE A 1 139 ? -1.184 -13.438 13.910 1.00 95.31 139 PHE A CA 1
ATOM 1105 C C . PHE A 1 139 ? -1.144 -11.993 13.385 1.00 95.31 139 PHE A C 1
ATOM 1107 O O . PHE A 1 139 ? -0.669 -11.771 12.272 1.00 95.31 139 PHE A O 1
ATOM 1114 N N . GLN A 1 140 ? -1.550 -10.997 14.176 1.00 96.94 140 GLN A N 1
ATOM 1115 C CA . GLN A 1 140 ? -1.598 -9.600 13.739 1.00 96.94 140 GLN A CA 1
ATOM 1116 C C . GLN A 1 140 ? -0.392 -8.815 14.244 1.00 96.94 140 GLN A C 1
ATOM 1118 O O . GLN A 1 140 ? -0.152 -8.723 15.448 1.00 96.94 140 GLN A O 1
ATOM 1123 N N . ALA A 1 141 ? 0.379 -8.231 13.335 1.00 96.12 141 ALA A N 1
ATOM 1124 C CA . ALA A 1 141 ? 1.480 -7.312 13.593 1.00 96.12 141 ALA A CA 1
ATOM 1125 C C . ALA A 1 141 ? 1.030 -5.854 13.415 1.00 96.12 141 ALA A C 1
ATOM 1127 O O . ALA A 1 141 ? 0.064 -5.582 12.705 1.00 96.12 141 ALA A O 1
ATOM 1128 N N . VAL A 1 142 ? 1.737 -4.906 14.035 1.00 95.31 142 VAL A N 1
ATOM 1129 C CA . VAL A 1 142 ? 1.428 -3.470 13.923 1.00 95.31 142 VAL A CA 1
ATOM 1130 C C . VAL A 1 142 ? 2.701 -2.671 13.664 1.00 95.31 142 VAL A C 1
ATOM 1132 O O . VAL A 1 142 ? 3.727 -2.881 14.315 1.00 95.31 142 VAL A O 1
ATOM 1135 N N . MET A 1 143 ? 2.636 -1.738 12.718 1.00 94.50 143 MET A N 1
ATOM 1136 C CA . MET A 1 143 ? 3.712 -0.812 12.381 1.00 94.50 143 MET A CA 1
ATOM 1137 C C . MET A 1 143 ? 3.184 0.628 12.354 1.00 94.50 143 MET A C 1
ATOM 1139 O O . MET A 1 143 ? 2.343 0.942 11.512 1.00 94.50 143 MET A O 1
ATOM 1143 N N . PRO A 1 144 ? 3.695 1.529 13.208 1.00 93.75 144 PRO A N 1
ATOM 1144 C CA . PRO A 1 144 ? 3.335 2.937 13.140 1.00 93.75 144 PRO A CA 1
ATOM 1145 C C . PRO A 1 144 ? 4.070 3.645 11.998 1.00 93.75 144 PRO A C 1
ATOM 1147 O O . PRO A 1 144 ? 5.263 3.430 11.768 1.00 93.75 144 PRO A O 1
ATOM 1150 N N . VAL A 1 145 ? 3.384 4.568 11.332 1.00 91.50 145 VAL A N 1
ATOM 1151 C CA . VAL A 1 145 ? 3.994 5.581 10.464 1.00 91.50 145 VAL A CA 1
ATOM 1152 C C . VAL A 1 145 ? 3.932 6.939 11.154 1.00 91.50 145 VAL A C 1
ATOM 1154 O O . VAL A 1 145 ? 2.881 7.374 11.615 1.00 91.50 145 VAL A O 1
ATOM 1157 N N . ARG A 1 146 ? 5.087 7.607 11.263 1.00 81.81 146 ARG A N 1
ATOM 1158 C CA . ARG A 1 146 ? 5.224 8.896 11.957 1.00 81.81 146 ARG A CA 1
ATOM 1159 C C . ARG A 1 146 ? 5.308 10.040 10.950 1.00 81.81 146 ARG A C 1
ATOM 1161 O O . ARG A 1 146 ? 6.167 10.027 10.075 1.00 81.81 146 ARG A O 1
ATOM 1168 N N . GLY A 1 147 ? 4.473 11.062 11.126 1.00 78.00 147 GLY A N 1
ATOM 1169 C CA . GLY A 1 147 ? 4.467 12.255 10.277 1.00 78.00 147 GLY A CA 1
ATOM 1170 C C . GLY A 1 147 ? 3.957 12.004 8.852 1.00 78.00 147 GLY A C 1
ATOM 1171 O O . GLY A 1 147 ? 3.513 10.913 8.500 1.00 78.00 147 GLY A O 1
ATOM 1172 N N . LYS A 1 148 ? 4.010 13.043 8.007 1.00 80.94 148 LYS A N 1
ATOM 1173 C CA . LYS A 1 148 ? 3.538 12.944 6.619 1.00 80.94 148 LYS A CA 1
ATOM 1174 C C . LYS A 1 148 ? 4.536 12.150 5.780 1.00 80.94 148 LYS A C 1
ATOM 1176 O O . LYS A 1 148 ? 5.693 12.543 5.622 1.00 80.94 148 LYS A O 1
ATOM 1181 N N . ILE A 1 149 ? 4.069 11.041 5.218 1.00 90.31 149 ILE A N 1
ATOM 1182 C CA . ILE A 1 149 ? 4.867 10.170 4.354 1.00 90.31 149 ILE A CA 1
ATOM 1183 C C . ILE A 1 149 ? 5.289 10.933 3.090 1.00 90.31 149 ILE A C 1
ATOM 1185 O O . ILE A 1 149 ? 4.536 11.732 2.529 1.00 90.31 149 ILE A O 1
ATOM 1189 N N . LEU A 1 150 ? 6.513 10.689 2.617 1.00 93.38 150 LEU A N 1
ATOM 1190 C CA . LEU A 1 150 ? 6.996 11.281 1.373 1.00 93.38 150 LEU A CA 1
ATOM 1191 C C . LEU A 1 150 ? 6.093 10.857 0.205 1.00 93.38 150 LEU A C 1
ATOM 1193 O O . LEU A 1 150 ? 5.920 9.668 -0.058 1.00 93.38 150 LEU A O 1
ATOM 1197 N N . ASN A 1 151 ? 5.586 11.830 -0.556 1.00 94.69 151 ASN A N 1
ATOM 1198 C CA . ASN A 1 151 ? 4.851 11.541 -1.782 1.00 94.69 151 ASN A CA 1
ATOM 1199 C C . ASN A 1 151 ? 5.791 10.916 -2.823 1.00 94.69 151 ASN A C 1
ATOM 1201 O O . ASN A 1 151 ? 6.519 11.612 -3.537 1.00 94.69 151 ASN A O 1
ATOM 1205 N N . CYS A 1 152 ? 5.745 9.589 -2.911 1.00 91.94 152 CYS A N 1
ATOM 1206 C CA . CYS A 1 152 ? 6.589 8.819 -3.807 1.00 91.94 152 CYS A CA 1
ATOM 1207 C C . CYS A 1 152 ? 6.279 9.123 -5.277 1.00 91.94 152 CYS A C 1
ATOM 1209 O O . CYS A 1 152 ? 7.196 9.089 -6.087 1.00 91.94 152 CYS A O 1
ATOM 1211 N N . LEU A 1 153 ? 5.046 9.505 -5.637 1.00 89.56 153 LEU A N 1
ATOM 1212 C CA . LEU A 1 153 ? 4.693 9.825 -7.025 1.00 89.56 153 LEU A CA 1
ATOM 1213 C C . LEU A 1 153 ? 5.436 11.063 -7.555 1.00 89.56 153 LEU A C 1
ATOM 1215 O O . LEU A 1 153 ? 5.798 11.114 -8.730 1.00 89.56 153 LEU A O 1
ATOM 1219 N N . LYS A 1 154 ? 5.703 12.037 -6.679 1.00 89.00 154 LYS A N 1
ATOM 1220 C CA . LYS A 1 154 ? 6.400 13.291 -7.016 1.00 89.00 154 LYS A CA 1
ATOM 1221 C C . LYS A 1 154 ? 7.908 13.259 -6.749 1.00 89.00 154 LYS A C 1
ATOM 1223 O O . LYS A 1 154 ? 8.600 14.208 -7.101 1.00 89.00 154 LYS A O 1
ATOM 1228 N N . ALA A 1 155 ? 8.417 12.221 -6.089 1.00 87.69 155 ALA A N 1
ATOM 1229 C CA . ALA A 1 155 ? 9.812 12.140 -5.672 1.00 87.69 155 ALA A CA 1
ATOM 1230 C C . ALA A 1 155 ? 10.635 11.211 -6.573 1.00 87.69 155 ALA A C 1
ATOM 1232 O O . ALA A 1 155 ? 10.166 10.172 -7.036 1.00 87.69 155 ALA A O 1
ATOM 1233 N N . GLU A 1 156 ? 11.903 11.550 -6.783 1.00 81.56 156 GLU A N 1
ATOM 1234 C CA . GLU A 1 156 ? 12.847 10.665 -7.466 1.00 81.56 156 GLU A CA 1
ATOM 1235 C C . GLU A 1 156 ? 13.283 9.501 -6.565 1.00 81.56 156 GLU A C 1
ATOM 1237 O O . GLU A 1 156 ? 13.370 9.638 -5.340 1.00 81.56 156 GLU A O 1
ATOM 1242 N N . TYR A 1 157 ? 13.642 8.365 -7.170 1.00 83.81 157 TYR A N 1
ATOM 1243 C CA . TYR A 1 157 ? 14.071 7.162 -6.449 1.00 83.81 157 TYR A CA 1
ATOM 1244 C C . TYR A 1 157 ? 15.179 7.384 -5.403 1.00 83.81 157 TYR A C 1
ATOM 1246 O O . TYR A 1 157 ? 15.036 6.863 -4.297 1.00 83.81 157 TYR A O 1
ATOM 1254 N N . PRO A 1 158 ? 16.244 8.178 -5.652 1.00 80.00 158 PRO A N 1
ATOM 1255 C CA . PRO A 1 158 ? 17.256 8.444 -4.630 1.00 80.00 158 PRO A CA 1
ATOM 1256 C C . PRO A 1 158 ? 16.698 9.116 -3.372 1.00 80.00 158 PRO A C 1
ATOM 1258 O O . PRO A 1 158 ? 17.198 8.868 -2.280 1.00 80.00 158 PRO A O 1
ATOM 1261 N N . LYS A 1 159 ? 15.671 9.963 -3.511 1.00 83.00 159 LYS A N 1
ATOM 1262 C CA . LYS A 1 159 ? 15.007 10.618 -2.379 1.00 83.00 159 LYS A CA 1
ATOM 1263 C C . LYS A 1 159 ? 14.070 9.652 -1.658 1.00 83.00 159 LYS A C 1
ATOM 1265 O O . LYS A 1 159 ? 14.037 9.653 -0.433 1.00 83.00 159 LYS A O 1
ATOM 1270 N N . ILE A 1 160 ? 13.358 8.811 -2.411 1.00 87.31 160 ILE A N 1
ATOM 1271 C CA . ILE A 1 160 ? 12.476 7.769 -1.867 1.00 87.31 160 ILE A CA 1
ATOM 1272 C C . ILE A 1 160 ? 13.274 6.790 -0.998 1.00 87.31 160 ILE A C 1
ATOM 1274 O O . ILE A 1 160 ? 12.929 6.576 0.157 1.00 87.31 160 ILE A O 1
ATOM 1278 N N . PHE A 1 161 ? 14.382 6.250 -1.512 1.00 85.50 161 PHE A N 1
ATOM 1279 C CA . PHE A 1 161 ? 15.184 5.245 -0.802 1.00 85.50 161 PHE A CA 1
ATOM 1280 C C . PHE A 1 161 ? 16.079 5.805 0.311 1.00 85.50 161 PHE A C 1
ATOM 1282 O O . PHE A 1 161 ? 16.696 5.031 1.034 1.00 85.50 161 PHE A O 1
ATOM 1289 N N . LYS A 1 162 ? 16.151 7.133 0.456 1.00 84.00 162 LYS A N 1
ATOM 1290 C CA . LYS A 1 162 ? 16.755 7.804 1.617 1.00 84.00 162 LYS A CA 1
ATOM 1291 C C . LYS A 1 162 ? 15.738 8.117 2.717 1.00 84.00 162 LYS A C 1
ATOM 1293 O O . LYS A 1 162 ? 16.139 8.608 3.762 1.00 84.00 162 LYS A O 1
ATOM 1298 N N . ASN A 1 163 ? 14.441 7.921 2.472 1.00 88.88 163 ASN A N 1
ATOM 1299 C CA . ASN A 1 163 ? 13.416 8.189 3.469 1.00 88.88 163 ASN A CA 1
ATOM 1300 C C . ASN A 1 163 ? 13.251 6.979 4.395 1.00 88.88 163 ASN A C 1
ATOM 1302 O O . ASN A 1 163 ? 12.846 5.909 3.940 1.00 88.88 163 ASN A O 1
ATOM 1306 N N . ASP A 1 164 ? 13.516 7.175 5.685 1.00 88.56 164 ASP A N 1
ATOM 1307 C CA . ASP A 1 164 ? 13.522 6.090 6.669 1.00 88.56 164 ASP A CA 1
ATOM 1308 C C . ASP A 1 164 ? 12.172 5.366 6.744 1.00 88.56 164 ASP A C 1
ATOM 1310 O O . ASP A 1 164 ? 12.146 4.143 6.630 1.00 88.56 164 ASP A O 1
ATOM 1314 N N . ILE A 1 165 ? 11.052 6.104 6.772 1.00 90.81 165 ILE A N 1
ATOM 1315 C CA . ILE A 1 165 ? 9.691 5.537 6.830 1.00 90.81 165 ILE A CA 1
ATOM 1316 C C . ILE A 1 165 ? 9.437 4.593 5.650 1.00 90.81 165 ILE A C 1
ATOM 1318 O O . ILE A 1 165 ? 8.957 3.475 5.832 1.00 90.81 165 ILE A O 1
ATOM 1322 N N . ILE A 1 166 ? 9.790 5.023 4.434 1.00 91.31 166 ILE A N 1
ATOM 1323 C CA . ILE A 1 166 ? 9.637 4.199 3.230 1.00 91.31 166 ILE A CA 1
ATOM 1324 C C . ILE A 1 166 ? 10.537 2.964 3.308 1.00 91.31 166 ILE A C 1
ATOM 1326 O O . ILE A 1 166 ? 10.093 1.853 3.016 1.00 91.31 166 ILE A O 1
ATOM 1330 N N . THR A 1 167 ? 11.803 3.132 3.700 1.00 89.00 167 THR A N 1
ATOM 1331 C CA . THR A 1 167 ? 12.728 1.994 3.786 1.00 89.00 167 THR A CA 1
ATOM 1332 C C . THR A 1 167 ? 12.313 0.985 4.847 1.00 89.00 167 THR A C 1
ATOM 1334 O O . THR A 1 167 ? 12.475 -0.214 4.632 1.00 89.00 167 THR A O 1
ATOM 1337 N N . ASP A 1 168 ? 11.746 1.442 5.958 1.00 90.38 168 ASP A N 1
ATOM 1338 C CA . ASP A 1 168 ? 11.263 0.579 7.025 1.00 90.38 168 ASP A CA 1
ATOM 1339 C C . ASP A 1 168 ? 10.002 -0.168 6.600 1.00 90.38 168 ASP A C 1
ATOM 1341 O O . ASP A 1 168 ? 9.938 -1.380 6.796 1.00 90.38 168 ASP A O 1
ATOM 1345 N N . LEU A 1 169 ? 9.067 0.492 5.905 1.00 92.94 169 LEU A N 1
ATOM 1346 C CA . LEU A 1 169 ? 7.897 -0.176 5.325 1.00 92.94 169 LEU A CA 1
ATOM 1347 C C . LEU A 1 169 ? 8.322 -1.287 4.355 1.00 92.94 169 LEU A C 1
ATOM 1349 O O . LEU A 1 169 ? 7.836 -2.412 4.450 1.00 92.94 169 LEU A O 1
ATOM 1353 N N . ILE A 1 170 ? 9.291 -1.020 3.472 1.00 91.19 170 ILE A N 1
ATOM 1354 C CA . ILE A 1 170 ? 9.810 -2.038 2.543 1.00 91.19 170 ILE A CA 1
ATOM 1355 C C . ILE A 1 170 ? 10.438 -3.219 3.302 1.00 91.19 170 ILE A C 1
ATOM 1357 O O . ILE A 1 170 ? 10.227 -4.376 2.926 1.00 91.19 170 ILE A O 1
ATOM 1361 N N . LYS A 1 171 ? 11.200 -2.957 4.373 1.00 89.25 171 LYS A N 1
ATOM 1362 C CA . LYS A 1 171 ? 11.817 -4.011 5.198 1.00 89.25 171 LYS A CA 1
ATOM 1363 C C . LYS A 1 171 ? 10.772 -4.854 5.933 1.00 89.25 171 LYS A C 1
ATOM 1365 O O . LYS A 1 171 ? 10.938 -6.073 5.982 1.00 89.25 171 LYS A O 1
ATOM 1370 N N . VAL A 1 172 ? 9.727 -4.230 6.490 1.00 92.25 172 VAL A N 1
ATOM 1371 C CA . VAL A 1 172 ? 8.628 -4.935 7.174 1.00 92.25 172 VAL A CA 1
ATOM 1372 C C . VAL A 1 172 ? 7.866 -5.813 6.191 1.00 92.25 172 VAL A C 1
ATOM 1374 O O . VAL A 1 172 ? 7.638 -6.983 6.487 1.00 92.25 172 VAL A O 1
ATOM 1377 N N . LEU A 1 173 ? 7.521 -5.297 5.007 1.00 93.50 173 LEU A N 1
ATOM 1378 C CA . LEU A 1 173 ? 6.826 -6.074 3.975 1.00 93.50 173 LEU A CA 1
ATOM 1379 C C . LEU A 1 173 ? 7.675 -7.254 3.478 1.00 93.50 173 LEU A C 1
ATOM 1381 O O . LEU A 1 173 ? 7.164 -8.357 3.290 1.00 93.50 173 LEU A O 1
ATOM 1385 N N . GLY A 1 174 ? 8.983 -7.047 3.313 1.00 89.31 174 GLY A N 1
ATOM 1386 C CA . GLY A 1 174 ? 9.954 -8.109 3.033 1.00 89.31 174 GLY A CA 1
ATOM 1387 C C . GLY A 1 174 ? 9.986 -8.603 1.583 1.00 89.31 174 GLY A C 1
ATOM 1388 O O . GLY A 1 174 ? 10.939 -9.282 1.203 1.00 89.31 174 GLY A O 1
ATOM 1389 N N . CYS A 1 175 ? 9.016 -8.208 0.754 1.00 87.19 175 CYS A N 1
ATOM 1390 C CA . CYS A 1 175 ? 8.927 -8.611 -0.647 1.00 87.19 175 CYS A CA 1
ATOM 1391 C C . CYS A 1 175 ? 9.902 -7.878 -1.576 1.00 87.19 175 CYS A C 1
ATOM 1393 O O . CYS A 1 175 ? 10.076 -8.319 -2.701 1.00 87.19 175 CYS A O 1
ATOM 1395 N N . GLY A 1 176 ? 10.563 -6.798 -1.142 1.00 87.38 176 GLY A N 1
ATOM 1396 C CA . GLY A 1 176 ? 11.414 -5.971 -2.012 1.00 87.38 176 GLY A CA 1
ATOM 1397 C C . GLY A 1 176 ? 10.617 -4.964 -2.852 1.00 87.38 176 GLY A C 1
ATOM 1398 O O . GLY A 1 176 ? 9.453 -4.703 -2.557 1.00 87.38 176 GLY A O 1
ATOM 1399 N N . VAL A 1 177 ? 11.249 -4.375 -3.875 1.00 88.19 177 VAL A N 1
ATOM 1400 C CA . VAL A 1 177 ? 10.635 -3.363 -4.767 1.00 88.19 177 VAL A CA 1
ATOM 1401 C C . VAL A 1 177 ? 10.768 -3.733 -6.247 1.00 88.19 177 VAL A C 1
ATOM 1403 O O . VAL A 1 177 ? 11.773 -4.311 -6.660 1.00 88.19 177 VAL A O 1
ATOM 1406 N N . GLU A 1 178 ? 9.744 -3.424 -7.044 1.00 85.81 178 GLU A N 1
ATOM 1407 C CA . GLU A 1 178 ? 9.645 -3.753 -8.479 1.00 85.81 178 GLU A CA 1
ATOM 1408 C C . GLU A 1 178 ? 10.451 -2.792 -9.356 1.00 85.81 178 GLU A C 1
ATOM 1410 O O . GLU A 1 178 ? 10.743 -3.078 -10.511 1.00 85.81 178 GLU A O 1
ATOM 1415 N N . VAL A 1 179 ? 10.843 -1.647 -8.803 1.00 79.38 179 VAL A N 1
ATOM 1416 C CA . VAL A 1 179 ? 11.575 -0.614 -9.534 1.00 79.38 179 VAL A CA 1
ATOM 1417 C C . VAL A 1 179 ? 13.067 -0.934 -9.576 1.00 79.38 179 VAL A C 1
ATOM 1419 O O . VAL A 1 179 ? 13.660 -1.262 -8.550 1.00 79.38 179 VAL A O 1
ATOM 1422 N N . SER A 1 180 ? 13.698 -0.782 -10.742 1.00 63.66 180 SER A N 1
ATOM 1423 C CA . SER A 1 180 ? 15.148 -0.922 -10.926 1.00 63.66 180 SER A CA 1
ATOM 1424 C C . SER A 1 180 ? 15.801 0.464 -10.984 1.00 63.66 180 SER A C 1
ATOM 1426 O O . SER A 1 180 ? 15.531 1.257 -11.881 1.00 63.66 180 SER A O 1
ATOM 1428 N N . SER A 1 181 ? 16.648 0.815 -10.010 1.00 62.00 181 SER A N 1
ATOM 1429 C CA . SER A 1 181 ? 17.367 2.099 -10.012 1.00 62.00 181 SER A CA 1
ATOM 1430 C C . SER A 1 181 ? 18.740 1.966 -9.369 1.00 62.00 181 SER A C 1
ATOM 1432 O O . SER A 1 181 ? 18.886 1.313 -8.348 1.00 62.00 181 SER A O 1
ATOM 1434 N N . LYS A 1 182 ? 19.764 2.678 -9.859 1.00 58.16 182 LYS A N 1
ATOM 1435 C CA . LYS A 1 182 ? 21.105 2.692 -9.228 1.00 58.16 182 LYS A CA 1
ATOM 1436 C C . LYS A 1 182 ? 21.081 3.040 -7.726 1.00 58.16 182 LYS A C 1
ATOM 1438 O O . LYS A 1 182 ? 22.032 2.688 -7.027 1.00 58.16 182 LYS A O 1
ATOM 1443 N N . ALA A 1 183 ? 20.034 3.720 -7.252 1.00 57.00 183 ALA A N 1
ATOM 1444 C CA . ALA A 1 183 ? 19.826 4.088 -5.853 1.00 57.00 183 ALA A CA 1
ATOM 1445 C C . ALA A 1 183 ? 19.326 2.939 -4.953 1.00 57.00 183 ALA A C 1
ATOM 1447 O O . ALA A 1 183 ? 19.442 3.046 -3.737 1.00 57.00 183 ALA A O 1
ATOM 1448 N N . ASN A 1 184 ? 18.816 1.839 -5.515 1.00 59.16 184 ASN A N 1
ATOM 1449 C CA . ASN A 1 184 ? 18.251 0.720 -4.757 1.00 59.16 184 ASN A CA 1
ATOM 1450 C C . ASN A 1 184 ? 19.228 -0.455 -4.559 1.00 59.16 184 ASN A C 1
ATOM 1452 O O . ASN A 1 184 ? 18.792 -1.527 -4.168 1.00 59.16 184 ASN A O 1
ATOM 1456 N N . LYS A 1 185 ? 20.538 -0.289 -4.805 1.00 58.16 185 LYS A N 1
ATOM 1457 C CA . LYS A 1 185 ? 21.534 -1.391 -4.793 1.00 58.16 185 LYS A CA 1
ATOM 1458 C C . LYS A 1 185 ? 21.539 -2.267 -3.529 1.00 58.16 185 LYS A C 1
ATOM 1460 O O . LYS A 1 185 ? 22.018 -3.393 -3.595 1.00 58.16 185 LYS A O 1
ATOM 1465 N N . ASN A 1 186 ? 21.050 -1.741 -2.405 1.00 58.62 186 ASN A N 1
ATOM 1466 C CA . ASN A 1 186 ? 20.970 -2.442 -1.120 1.00 58.62 186 ASN A CA 1
ATOM 1467 C C . ASN A 1 186 ? 19.565 -2.996 -0.813 1.00 58.62 186 ASN A C 1
ATOM 1469 O O . ASN A 1 186 ? 19.383 -3.656 0.206 1.00 58.62 186 ASN A O 1
ATOM 1473 N N . LEU A 1 187 ? 18.571 -2.699 -1.651 1.00 63.00 187 LEU A N 1
ATOM 1474 C CA . LEU A 1 187 ? 17.195 -3.167 -1.528 1.00 63.00 187 LEU A CA 1
ATOM 1475 C C . LEU A 1 187 ? 16.988 -4.386 -2.425 1.00 63.00 187 LEU A C 1
ATOM 1477 O O . LEU A 1 187 ? 17.435 -4.430 -3.570 1.00 63.00 187 LEU A O 1
ATOM 1481 N N . SER A 1 188 ? 16.299 -5.385 -1.884 1.00 67.56 188 SER A N 1
ATOM 1482 C CA . SER A 1 188 ? 15.943 -6.593 -2.619 1.00 67.56 188 SER A CA 1
ATOM 1483 C C . SER A 1 188 ? 15.008 -6.262 -3.785 1.00 67.56 188 SER A C 1
ATOM 1485 O O . SER A 1 188 ? 14.068 -5.480 -3.628 1.00 67.56 188 SER A O 1
ATOM 1487 N N . LEU A 1 189 ? 15.243 -6.897 -4.936 1.00 79.00 189 LEU A N 1
ATOM 1488 C CA . LEU A 1 189 ? 14.269 -6.949 -6.028 1.00 79.00 189 LEU A CA 1
ATOM 1489 C C . LEU A 1 189 ? 12.961 -7.571 -5.539 1.00 79.00 189 LEU A C 1
ATOM 1491 O O . LEU A 1 189 ? 12.988 -8.464 -4.685 1.00 79.00 189 LEU A O 1
ATOM 1495 N N . PHE A 1 190 ? 11.850 -7.121 -6.114 1.00 84.31 190 PHE A N 1
ATOM 1496 C CA . PHE A 1 190 ? 10.537 -7.644 -5.781 1.00 84.31 190 PHE A CA 1
ATOM 1497 C C . PHE A 1 190 ? 10.430 -9.150 -6.029 1.00 84.31 190 PHE A C 1
ATOM 1499 O O . PHE A 1 190 ? 10.808 -9.656 -7.087 1.00 84.31 190 PHE A O 1
ATOM 1506 N N . ASN A 1 191 ? 9.894 -9.855 -5.041 1.00 84.88 191 ASN A N 1
ATOM 1507 C CA . ASN A 1 191 ? 9.437 -11.226 -5.142 1.00 84.88 191 ASN A CA 1
ATOM 1508 C C . ASN A 1 191 ? 8.231 -11.414 -4.217 1.00 84.88 191 ASN A C 1
ATOM 1510 O O . ASN A 1 191 ? 8.353 -11.216 -3.005 1.00 84.88 191 ASN A O 1
ATOM 1514 N N . MET A 1 192 ? 7.098 -11.836 -4.779 1.00 89.31 192 MET A N 1
ATOM 1515 C CA . MET A 1 192 ? 5.878 -12.075 -4.010 1.00 89.31 192 MET A CA 1
ATOM 1516 C C . MET A 1 19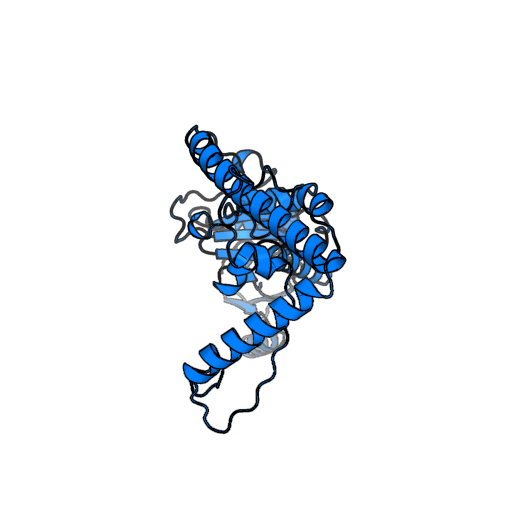2 ? 6.063 -13.179 -2.964 1.00 89.31 192 MET A C 1
ATOM 1518 O O . MET A 1 192 ? 5.584 -13.034 -1.845 1.00 89.31 192 MET A O 1
ATOM 1522 N N . ASP A 1 193 ? 6.847 -14.218 -3.266 1.00 87.69 193 ASP A N 1
ATOM 1523 C CA . ASP A 1 193 ? 7.092 -15.335 -2.337 1.00 87.69 193 ASP A CA 1
ATOM 1524 C C . ASP A 1 193 ? 7.832 -14.904 -1.059 1.00 87.69 193 ASP A C 1
ATOM 1526 O O . ASP A 1 193 ? 7.860 -15.630 -0.068 1.00 87.69 193 ASP A O 1
ATOM 1530 N N . ASN A 1 194 ? 8.462 -13.724 -1.078 1.00 89.75 194 ASN A N 1
ATOM 1531 C CA . ASN A 1 194 ? 9.155 -13.159 0.077 1.00 89.75 194 ASN A CA 1
ATOM 1532 C C . ASN A 1 194 ? 8.249 -12.258 0.936 1.00 89.75 194 ASN A C 1
ATOM 1534 O O . ASN A 1 194 ? 8.703 -11.770 1.978 1.00 89.75 194 ASN A O 1
ATOM 1538 N N . LEU A 1 195 ? 7.013 -11.980 0.501 1.00 92.44 195 LEU A N 1
ATOM 1539 C CA . LEU A 1 195 ? 6.053 -11.212 1.288 1.00 92.44 195 LEU A CA 1
ATOM 1540 C C . LEU A 1 195 ? 5.792 -11.942 2.608 1.00 92.44 195 LEU A C 1
ATOM 1542 O O . LEU A 1 195 ? 5.471 -13.125 2.628 1.00 92.44 195 LEU A O 1
ATOM 1546 N N . ARG A 1 196 ? 5.933 -11.230 3.725 1.00 92.44 196 ARG A N 1
ATOM 1547 C CA . ARG A 1 196 ? 5.824 -11.828 5.069 1.00 92.44 196 ARG A CA 1
ATOM 1548 C C . ARG A 1 196 ? 4.394 -11.905 5.604 1.00 92.44 196 ARG A C 1
ATOM 1550 O O . ARG A 1 196 ? 4.197 -12.404 6.709 1.00 92.44 196 ARG A O 1
ATOM 1557 N N . TRP A 1 197 ? 3.435 -11.393 4.839 1.00 96.62 197 TRP A N 1
ATOM 1558 C CA . TRP A 1 197 ? 2.080 -11.094 5.286 1.00 96.62 197 TRP A CA 1
ATOM 1559 C C . TRP A 1 197 ? 1.056 -11.625 4.288 1.00 96.62 197 TRP A C 1
ATOM 1561 O O . TRP A 1 197 ? 1.166 -11.392 3.083 1.00 96.62 197 TRP A O 1
ATOM 1571 N N . SER A 1 198 ? 0.022 -12.280 4.800 1.00 96.62 198 SER A N 1
ATOM 1572 C CA . SER A 1 198 ? -1.177 -12.628 4.046 1.00 96.62 198 SER A CA 1
ATOM 1573 C C . SER A 1 198 ? -1.962 -11.377 3.660 1.00 96.62 198 SER A C 1
ATOM 1575 O O . SER A 1 198 ? -2.416 -11.266 2.518 1.00 96.62 198 SER A O 1
ATOM 1577 N N . LYS A 1 199 ? -2.057 -10.414 4.591 1.00 97.75 199 LYS A N 1
ATOM 1578 C CA . LYS A 1 199 ? -2.751 -9.134 4.409 1.00 97.75 199 LYS A CA 1
ATOM 1579 C C . LYS A 1 199 ? -1.910 -7.956 4.891 1.00 97.75 199 LYS A C 1
ATOM 1581 O O . LYS A 1 199 ? -1.334 -7.994 5.978 1.00 97.75 199 LYS A O 1
ATOM 1586 N N . VAL A 1 200 ? -1.894 -6.894 4.092 1.00 98.00 200 VAL A N 1
ATOM 1587 C CA . VAL A 1 200 ? -1.327 -5.583 4.422 1.00 98.00 200 VAL A CA 1
ATOM 1588 C C . VAL A 1 200 ? -2.482 -4.610 4.607 1.00 98.00 200 VAL A C 1
ATOM 1590 O O . VAL A 1 200 ? -3.143 -4.246 3.639 1.00 98.00 200 VAL A O 1
ATOM 1593 N N . ILE A 1 201 ? -2.744 -4.205 5.843 1.00 97.81 201 ILE A N 1
ATOM 1594 C CA . ILE A 1 201 ? -3.937 -3.453 6.231 1.00 97.81 201 ILE A CA 1
ATOM 1595 C C . ILE A 1 201 ? -3.522 -2.030 6.597 1.00 97.81 201 ILE A C 1
ATOM 1597 O O . ILE A 1 201 ? -2.694 -1.815 7.479 1.00 97.81 201 ILE A O 1
ATOM 1601 N N . ILE A 1 202 ? -4.086 -1.042 5.909 1.00 96.38 202 ILE A N 1
ATOM 1602 C CA . ILE A 1 202 ? -3.871 0.377 6.194 1.00 96.38 202 ILE A CA 1
ATOM 1603 C C . ILE A 1 202 ? -4.963 0.831 7.160 1.00 96.38 202 ILE A C 1
ATOM 1605 O O . ILE A 1 202 ? -6.138 0.848 6.796 1.00 96.38 202 ILE A O 1
ATOM 1609 N N . CYS A 1 203 ? -4.570 1.193 8.377 1.00 93.25 203 CYS A N 1
ATOM 1610 C CA . CYS A 1 203 ? -5.469 1.574 9.458 1.00 93.25 203 CYS A CA 1
ATOM 1611 C C . CYS A 1 203 ? -5.172 3.023 9.866 1.00 93.25 203 CYS A C 1
ATOM 1613 O O . CYS A 1 203 ? -4.230 3.301 10.604 1.00 93.25 203 CYS A O 1
ATOM 1615 N N . THR A 1 204 ? -5.926 3.963 9.301 1.00 90.81 204 THR A N 1
ATOM 1616 C CA . THR A 1 204 ? -5.765 5.408 9.536 1.00 90.81 204 THR A CA 1
ATOM 1617 C C . THR A 1 204 ? -7.062 5.997 10.050 1.00 90.81 204 THR A C 1
ATOM 1619 O O . THR A 1 204 ? -8.130 5.446 9.766 1.00 90.81 204 THR A O 1
ATOM 1622 N N . ASP A 1 205 ? -6.971 7.151 10.701 1.00 87.00 205 ASP A N 1
ATOM 1623 C CA . ASP A 1 205 ? -8.143 7.845 11.222 1.00 87.00 205 ASP A CA 1
ATOM 1624 C C . ASP A 1 205 ? -9.108 8.242 10.089 1.00 87.00 205 ASP A C 1
ATOM 1626 O O . ASP A 1 205 ? -8.725 8.410 8.922 1.00 87.00 205 ASP A O 1
ATOM 1630 N N . ALA A 1 206 ? -10.394 8.353 10.433 1.00 83.19 206 ALA A N 1
ATOM 1631 C CA . ALA A 1 206 ? -11.473 8.733 9.519 1.00 83.19 206 ALA A CA 1
ATOM 1632 C C . ALA A 1 206 ? -11.578 10.265 9.352 1.00 83.19 206 ALA A C 1
ATOM 1634 O O . ALA A 1 206 ? -12.673 10.834 9.323 1.00 83.19 206 ALA A O 1
ATOM 1635 N N . ASP A 1 207 ? -10.432 10.937 9.243 1.00 84.31 207 ASP A N 1
ATOM 1636 C CA . ASP A 1 207 ? -10.312 12.385 9.099 1.00 84.31 207 ASP A CA 1
ATOM 1637 C C . ASP A 1 207 ? -9.450 12.782 7.882 1.00 84.31 207 ASP A C 1
ATOM 1639 O O . ASP A 1 207 ? -8.961 11.948 7.117 1.00 84.31 207 ASP A O 1
ATOM 1643 N N . VAL A 1 208 ? -9.301 14.091 7.654 1.00 85.94 208 VAL A N 1
ATOM 1644 C CA . VAL A 1 208 ? -8.612 14.625 6.467 1.00 85.94 208 VAL A CA 1
ATOM 1645 C C . VAL A 1 208 ? -7.128 14.236 6.432 1.00 85.94 208 VAL A C 1
ATOM 1647 O O . VAL A 1 208 ? -6.597 13.975 5.347 1.00 85.94 208 VAL A O 1
ATOM 1650 N N . ASP A 1 209 ? -6.460 14.186 7.586 1.00 87.38 209 ASP A N 1
ATOM 1651 C CA . ASP A 1 209 ? -5.043 13.827 7.673 1.00 87.38 209 ASP A CA 1
ATOM 1652 C C . ASP A 1 209 ? -4.849 12.309 7.497 1.00 87.38 209 ASP A C 1
ATOM 1654 O O . ASP A 1 209 ? -3.983 11.892 6.716 1.00 87.38 209 ASP A O 1
ATOM 1658 N 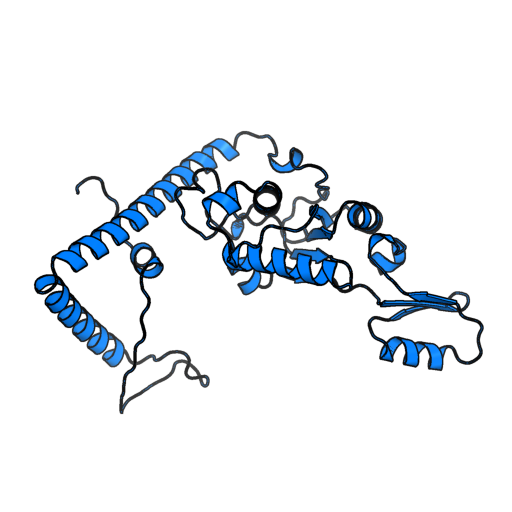N . GLY A 1 210 ? -5.732 11.486 8.064 1.00 88.94 210 GLY A N 1
ATOM 1659 C CA . GLY A 1 210 ? -5.764 10.041 7.866 1.00 88.94 210 GLY A CA 1
ATOM 1660 C C . GLY A 1 210 ? -6.025 9.651 6.412 1.00 88.94 210 GLY A C 1
ATOM 1661 O O . GLY A 1 210 ? -5.297 8.822 5.852 1.00 88.94 210 GLY A O 1
ATOM 1662 N N . TYR A 1 211 ? -6.967 10.310 5.723 1.00 90.25 211 TYR A N 1
ATOM 1663 C CA . TYR A 1 211 ? -7.161 10.120 4.276 1.00 90.25 211 TYR A CA 1
ATOM 1664 C C . TYR A 1 211 ? -5.912 10.501 3.468 1.00 90.25 211 TYR A C 1
ATOM 1666 O O . TYR A 1 211 ? -5.569 9.830 2.482 1.00 90.25 211 TYR A O 1
ATOM 1674 N N . GLN A 1 212 ? -5.196 11.550 3.884 1.00 92.00 212 GLN A N 1
ATOM 1675 C CA . GLN A 1 212 ? -3.949 11.952 3.242 1.00 92.00 212 GLN A CA 1
ATOM 1676 C C . GLN A 1 212 ? -2.855 10.890 3.432 1.00 92.00 212 GLN A C 1
ATOM 1678 O O . GLN A 1 212 ? -2.204 10.506 2.456 1.00 92.00 212 GLN A O 1
ATOM 1683 N N . ILE A 1 213 ? -2.655 10.389 4.653 1.00 92.94 213 ILE A N 1
ATOM 1684 C CA . ILE A 1 213 ? -1.654 9.355 4.955 1.00 92.94 213 ILE A CA 1
ATOM 1685 C C . ILE A 1 213 ? -1.982 8.057 4.222 1.00 92.94 213 ILE A C 1
ATOM 1687 O O . ILE A 1 213 ? -1.108 7.508 3.544 1.00 92.94 213 ILE A O 1
ATOM 1691 N N . ARG A 1 214 ? -3.245 7.623 4.254 1.00 94.25 214 ARG A N 1
ATOM 1692 C CA . ARG A 1 214 ? -3.745 6.467 3.497 1.00 94.25 214 ARG A CA 1
ATOM 1693 C C . ARG A 1 214 ? -3.387 6.575 2.018 1.00 94.25 214 ARG A C 1
ATOM 1695 O O . ARG A 1 214 ? -2.806 5.654 1.447 1.00 94.25 214 ARG A O 1
ATOM 1702 N N . THR A 1 215 ? -3.646 7.736 1.417 1.00 95.31 215 THR A N 1
ATOM 1703 C CA . THR A 1 215 ? -3.308 8.011 0.013 1.00 95.31 215 THR A CA 1
ATOM 1704 C C . THR A 1 215 ? -1.802 7.930 -0.241 1.00 95.31 215 THR A C 1
ATOM 1706 O O . THR A 1 215 ? -1.376 7.387 -1.261 1.00 95.31 215 THR A O 1
ATOM 1709 N N . LEU A 1 216 ? -0.969 8.441 0.668 1.00 95.69 216 LEU A N 1
ATOM 1710 C CA . LEU A 1 216 ? 0.490 8.413 0.525 1.00 95.69 216 LEU A CA 1
ATOM 1711 C C . LEU A 1 216 ? 1.065 6.994 0.648 1.00 95.69 216 LEU A C 1
ATOM 1713 O O . LEU A 1 216 ? 1.958 6.646 -0.128 1.00 95.69 216 LEU A O 1
ATOM 1717 N N . ILE A 1 217 ? 0.530 6.162 1.551 1.00 96.19 217 ILE A N 1
ATOM 1718 C CA . ILE A 1 217 ? 0.898 4.739 1.664 1.00 96.19 217 ILE A CA 1
ATOM 1719 C C . ILE A 1 217 ? 0.502 4.000 0.387 1.00 96.19 217 ILE A C 1
ATOM 1721 O O . ILE A 1 217 ? 1.342 3.338 -0.223 1.00 96.19 217 ILE A O 1
ATOM 1725 N N . LEU A 1 218 ? -0.744 4.163 -0.068 1.00 96.50 218 LEU A N 1
ATOM 1726 C CA . LEU A 1 218 ? -1.219 3.560 -1.316 1.00 96.50 218 LEU A CA 1
ATOM 1727 C C . LEU A 1 218 ? -0.362 3.993 -2.506 1.00 96.50 218 LEU A C 1
ATOM 1729 O O . LEU A 1 218 ? 0.012 3.169 -3.333 1.00 96.50 218 LEU A O 1
ATOM 1733 N N . THR A 1 219 ? 0.024 5.268 -2.557 1.00 95.69 219 THR A N 1
ATOM 1734 C CA . THR A 1 219 ? 0.910 5.808 -3.595 1.00 95.69 219 THR A CA 1
ATOM 1735 C C . THR A 1 219 ? 2.302 5.176 -3.549 1.00 95.69 219 THR A C 1
ATOM 1737 O O . THR A 1 219 ? 2.878 4.884 -4.598 1.00 95.69 219 THR A O 1
ATOM 1740 N N . MET A 1 220 ? 2.865 4.960 -2.355 1.00 95.69 220 MET A N 1
ATOM 1741 C CA . MET A 1 220 ? 4.134 4.247 -2.195 1.00 95.69 220 MET A CA 1
ATOM 1742 C C . MET A 1 220 ? 4.017 2.813 -2.716 1.00 95.69 220 MET A C 1
ATOM 1744 O O . MET A 1 220 ? 4.845 2.406 -3.530 1.00 95.69 220 MET A O 1
ATOM 1748 N N . ILE A 1 221 ? 3.000 2.068 -2.271 1.00 96.50 221 ILE A N 1
ATOM 1749 C CA . ILE A 1 221 ? 2.783 0.675 -2.680 1.00 96.50 221 ILE A CA 1
ATOM 1750 C C . ILE A 1 221 ? 2.591 0.608 -4.195 1.00 96.50 221 ILE A C 1
ATOM 1752 O O . ILE A 1 221 ? 3.303 -0.131 -4.865 1.00 96.50 221 ILE A O 1
ATOM 1756 N N . TYR A 1 222 ? 1.712 1.440 -4.752 1.00 95.62 222 TYR A N 1
ATOM 1757 C CA . TYR A 1 222 ? 1.462 1.515 -6.189 1.00 95.62 222 TYR A CA 1
ATOM 1758 C C . TYR A 1 222 ? 2.732 1.805 -6.996 1.00 95.62 222 TYR A C 1
ATOM 1760 O O . TYR A 1 222 ? 2.942 1.220 -8.052 1.00 95.62 222 TYR A O 1
ATOM 1768 N N . ARG A 1 223 ? 3.603 2.699 -6.513 1.00 93.12 223 ARG A N 1
ATOM 1769 C CA . ARG A 1 223 ? 4.822 3.061 -7.246 1.00 93.12 223 ARG A CA 1
ATOM 1770 C C . ARG A 1 223 ? 5.944 2.036 -7.102 1.00 93.12 223 ARG A C 1
ATOM 1772 O O . ARG A 1 223 ? 6.726 1.881 -8.032 1.00 93.12 223 ARG A O 1
ATOM 1779 N N . LEU A 1 224 ? 6.093 1.414 -5.934 1.00 92.38 224 LEU A N 1
ATOM 1780 C CA . LEU A 1 224 ? 7.259 0.581 -5.619 1.00 92.38 224 LEU A CA 1
ATOM 1781 C C . LEU A 1 224 ? 6.987 -0.920 -5.717 1.00 92.38 224 LEU A C 1
ATOM 1783 O O . LEU A 1 224 ? 7.932 -1.675 -5.914 1.00 92.38 224 LEU A O 1
ATOM 1787 N N . MET A 1 225 ? 5.742 -1.350 -5.539 1.00 94.62 225 MET A N 1
ATOM 1788 C CA . MET A 1 225 ? 5.322 -2.755 -5.499 1.00 94.62 225 MET A CA 1
ATOM 1789 C C . MET A 1 225 ? 3.834 -2.902 -5.894 1.00 94.62 225 MET A C 1
ATOM 1791 O O . MET A 1 225 ? 3.028 -3.420 -5.112 1.00 94.62 225 MET A O 1
ATOM 1795 N N . PRO A 1 226 ? 3.430 -2.411 -7.087 1.00 95.00 226 PRO A N 1
ATOM 1796 C CA . PRO A 1 226 ? 2.033 -2.421 -7.533 1.00 95.00 226 PRO A CA 1
ATOM 1797 C C . PRO A 1 226 ? 1.405 -3.817 -7.552 1.00 95.00 226 PRO A C 1
ATOM 1799 O O . PRO A 1 226 ? 0.182 -3.935 -7.450 1.00 95.00 226 PRO A O 1
ATOM 1802 N N . THR A 1 227 ? 2.207 -4.877 -7.662 1.00 93.88 227 THR A N 1
ATOM 1803 C CA . THR A 1 227 ? 1.717 -6.258 -7.662 1.00 93.88 227 THR A CA 1
ATOM 1804 C C . THR A 1 227 ? 1.001 -6.615 -6.358 1.00 93.88 227 THR A C 1
ATOM 1806 O O . THR A 1 227 ? 0.036 -7.368 -6.408 1.00 93.88 227 THR A O 1
ATOM 1809 N N . LEU A 1 228 ? 1.347 -6.013 -5.208 1.00 96.31 228 LEU A N 1
ATOM 1810 C CA . LEU A 1 228 ? 0.587 -6.229 -3.963 1.00 96.31 228 LEU A CA 1
ATOM 1811 C C . LEU A 1 228 ? -0.886 -5.814 -4.092 1.00 96.31 228 LEU A C 1
ATOM 1813 O O . LEU A 1 228 ? -1.766 -6.469 -3.539 1.00 96.31 228 LEU A O 1
ATOM 1817 N N . ILE A 1 229 ? -1.162 -4.737 -4.832 1.00 96.31 229 ILE A N 1
ATOM 1818 C CA . ILE A 1 229 ? -2.533 -4.276 -5.082 1.00 96.31 229 ILE A CA 1
ATOM 1819 C C . ILE A 1 229 ? -3.217 -5.208 -6.086 1.00 96.31 229 ILE A C 1
ATOM 1821 O O . ILE A 1 229 ? -4.357 -5.609 -5.868 1.00 96.31 229 ILE A O 1
ATOM 1825 N N . LYS A 1 230 ? -2.516 -5.585 -7.166 1.00 94.12 230 LYS A N 1
ATOM 1826 C CA . LYS A 1 230 ? -3.055 -6.470 -8.216 1.00 94.12 230 LYS A CA 1
ATOM 1827 C C . LYS A 1 230 ? -3.459 -7.846 -7.676 1.00 94.12 230 LYS A C 1
ATOM 1829 O O . LYS A 1 230 ? -4.493 -8.364 -8.073 1.00 94.12 230 LYS A O 1
ATOM 1834 N N . GLU A 1 231 ? -2.674 -8.389 -6.750 1.00 94.69 231 GLU A N 1
ATOM 1835 C CA . GLU A 1 231 ? -2.908 -9.690 -6.107 1.00 94.69 231 GLU A CA 1
ATOM 1836 C C . GLU A 1 231 ? -3.854 -9.604 -4.892 1.00 94.69 231 GLU A C 1
ATOM 1838 O O . GLU A 1 231 ? -3.995 -10.569 -4.142 1.00 94.69 231 GLU A O 1
ATOM 1843 N N . GLY A 1 232 ? -4.485 -8.447 -4.650 1.00 96.25 232 GLY A N 1
ATOM 1844 C CA . GLY A 1 232 ? -5.475 -8.287 -3.580 1.00 96.25 232 GLY A CA 1
ATOM 1845 C C . GLY A 1 232 ? -4.904 -8.440 -2.167 1.00 96.25 232 GLY A C 1
ATOM 1846 O O . GLY A 1 232 ? -5.601 -8.909 -1.273 1.00 96.25 232 GLY A O 1
ATOM 1847 N N . LYS A 1 233 ? -3.633 -8.074 -1.951 1.00 97.06 233 LYS A N 1
ATOM 1848 C CA . LYS A 1 233 ? -2.954 -8.173 -0.643 1.00 97.06 233 LYS A CA 1
ATOM 1849 C C . LYS A 1 233 ? -3.100 -6.925 0.225 1.00 97.06 233 LYS A C 1
ATOM 1851 O O . LYS A 1 233 ? -2.729 -6.964 1.396 1.00 97.06 233 LYS A O 1
ATOM 1856 N N . VAL A 1 234 ? -3.593 -5.823 -0.339 1.00 97.94 234 VAL A N 1
ATOM 1857 C CA . VAL A 1 234 ? -3.691 -4.518 0.327 1.00 97.94 234 VAL A CA 1
ATOM 1858 C C . VAL A 1 234 ? -5.140 -4.228 0.689 1.00 97.94 234 VAL A C 1
ATOM 1860 O O . VAL A 1 234 ? -6.011 -4.248 -0.176 1.00 97.94 234 VAL A O 1
ATOM 1863 N N . PHE A 1 235 ? -5.368 -3.913 1.957 1.00 97.88 235 PHE A N 1
ATOM 1864 C CA . PHE A 1 235 ? -6.677 -3.666 2.543 1.00 97.88 235 PHE A CA 1
ATOM 1865 C C . PHE A 1 235 ? -6.684 -2.318 3.258 1.00 97.88 235 PHE A C 1
ATOM 1867 O O . PHE A 1 235 ? -5.641 -1.796 3.658 1.00 97.88 235 PHE A O 1
ATOM 1874 N N . ILE A 1 236 ? -7.874 -1.761 3.431 1.00 95.38 236 ILE A N 1
ATOM 1875 C CA . ILE A 1 236 ? -8.114 -0.560 4.226 1.00 95.38 236 ILE A CA 1
ATOM 1876 C C . ILE A 1 236 ? -9.010 -0.994 5.379 1.00 95.38 236 ILE A C 1
ATOM 1878 O O . ILE A 1 236 ? -10.033 -1.629 5.138 1.00 95.38 236 ILE A O 1
ATOM 1882 N N . ALA A 1 237 ? -8.604 -0.692 6.609 1.00 91.31 237 ALA A N 1
ATOM 1883 C CA . ALA A 1 237 ? -9.465 -0.900 7.762 1.00 91.31 237 ALA A CA 1
ATOM 1884 C C . ALA A 1 237 ? -10.551 0.182 7.785 1.00 91.31 237 ALA A C 1
ATOM 1886 O O . ALA A 1 237 ? -10.262 1.369 7.600 1.00 91.31 237 ALA A O 1
ATOM 1887 N N . GLU A 1 238 ? -11.786 -0.240 8.022 1.00 85.44 238 GLU A N 1
ATOM 1888 C CA . GLU A 1 238 ? -12.912 0.643 8.306 1.00 85.44 238 GLU A CA 1
ATOM 1889 C C . GLU A 1 238 ? -13.275 0.465 9.778 1.00 85.44 238 GLU A C 1
ATOM 1891 O O . GLU A 1 238 ? -13.499 -0.657 10.223 1.00 85.44 238 GLU A O 1
ATOM 1896 N N . SER A 1 239 ? -13.278 1.558 10.539 1.00 80.56 239 SER A N 1
ATOM 1897 C CA . SER A 1 239 ? -13.709 1.564 11.937 1.00 80.56 239 SER A CA 1
ATOM 1898 C C . SER A 1 239 ? -15.131 2.122 12.051 1.00 80.56 239 SER A C 1
ATOM 1900 O O . SER A 1 239 ? -15.521 2.959 11.225 1.00 80.56 239 SER A O 1
ATOM 1902 N N . PRO A 1 240 ? -15.904 1.725 13.077 1.00 82.38 240 PRO A N 1
ATOM 1903 C CA . PRO A 1 240 ? -17.222 2.297 13.305 1.00 82.38 240 PRO A CA 1
ATOM 1904 C C . PRO A 1 240 ? -17.128 3.806 13.564 1.00 82.38 240 PRO A C 1
ATOM 1906 O O . PRO A 1 240 ? -16.230 4.286 14.259 1.00 82.38 240 PRO A O 1
ATOM 1909 N N . LEU A 1 241 ? -18.080 4.568 13.024 1.00 84.12 241 LEU A N 1
ATOM 1910 C CA . LEU A 1 241 ? -18.192 6.009 13.268 1.00 84.12 241 LEU A CA 1
ATOM 1911 C C . LEU A 1 241 ? -18.854 6.310 14.615 1.00 84.12 241 LEU A C 1
ATOM 1913 O O . LEU A 1 241 ? -18.567 7.342 15.232 1.00 84.12 241 LEU A O 1
ATOM 1917 N N . TYR A 1 242 ? -19.746 5.422 15.055 1.00 85.81 242 TYR A N 1
ATOM 1918 C CA . TYR A 1 242 ? -20.512 5.573 16.281 1.00 85.81 242 TYR A CA 1
ATOM 1919 C C . TYR A 1 242 ? -20.538 4.282 17.084 1.00 85.81 242 TYR A C 1
ATOM 1921 O O . TYR A 1 242 ? -20.696 3.197 16.529 1.00 85.81 242 TYR A O 1
ATOM 1929 N N . GLU A 1 243 ? -20.475 4.445 18.395 1.00 89.38 243 GLU A N 1
ATOM 1930 C CA . GLU A 1 243 ? -20.822 3.434 19.378 1.00 89.38 243 GLU A CA 1
ATOM 1931 C C . GLU A 1 243 ? -22.048 3.935 20.141 1.00 89.38 243 GLU A C 1
ATOM 1933 O O . GLU A 1 243 ? -22.059 5.050 20.676 1.00 89.38 243 GLU A O 1
ATOM 1938 N N . ILE A 1 244 ? -23.115 3.142 20.131 1.00 91.00 244 ILE A N 1
ATOM 1939 C CA . ILE A 1 244 ? -24.352 3.447 20.844 1.00 91.00 244 ILE A CA 1
ATOM 1940 C C . ILE A 1 244 ? -24.553 2.374 21.898 1.00 91.00 244 ILE A C 1
ATOM 1942 O O . ILE A 1 244 ? -24.654 1.201 21.560 1.00 91.00 244 ILE A O 1
ATOM 1946 N N . THR A 1 245 ? -24.656 2.773 23.160 1.00 90.50 245 THR A N 1
ATOM 1947 C CA . THR A 1 245 ? -24.866 1.846 24.277 1.00 90.50 245 THR A CA 1
ATOM 1948 C C . THR A 1 245 ? -26.234 2.100 24.892 1.00 90.50 245 THR A C 1
ATOM 1950 O O . THR A 1 245 ? -26.562 3.230 25.270 1.00 90.50 245 THR A O 1
ATOM 1953 N N . CYS A 1 246 ? -27.045 1.054 25.024 1.00 92.44 246 CYS A N 1
ATOM 1954 C CA . CYS A 1 246 ? -28.313 1.086 25.744 1.00 92.44 246 CYS A CA 1
ATOM 1955 C C . CYS A 1 246 ? -28.386 -0.110 26.698 1.00 92.44 246 CYS A C 1
ATOM 1957 O O . CYS A 1 246 ? -28.687 -1.229 26.291 1.00 92.44 246 CYS A O 1
ATOM 1959 N N . LYS A 1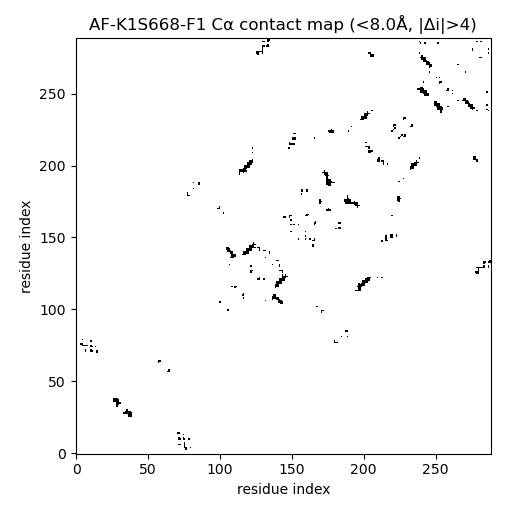 247 ? -28.188 0.149 27.998 1.00 89.12 247 LYS A N 1
ATOM 1960 C CA . LYS A 1 247 ? -28.083 -0.889 29.040 1.00 89.12 247 LYS A CA 1
ATOM 1961 C C . LYS A 1 247 ? -26.961 -1.886 28.713 1.00 89.12 247 LYS A C 1
ATOM 1963 O O . LYS A 1 247 ? -25.809 -1.479 28.757 1.00 89.12 247 LYS A O 1
ATOM 1968 N N . ASP A 1 248 ? -27.309 -3.130 28.389 1.00 86.56 248 ASP A N 1
ATOM 1969 C CA . ASP A 1 248 ? -26.376 -4.230 28.114 1.00 86.56 248 ASP A CA 1
ATOM 1970 C C . ASP A 1 248 ? -26.171 -4.462 26.602 1.00 86.56 248 ASP A C 1
ATOM 1972 O O . ASP A 1 248 ? -25.469 -5.389 26.206 1.00 86.56 248 ASP A O 1
ATOM 1976 N N . GLU A 1 249 ? -26.805 -3.647 25.750 1.00 89.19 249 GLU A N 1
ATOM 1977 C CA . GLU A 1 249 ? -26.726 -3.742 24.289 1.00 89.19 249 GLU A CA 1
ATOM 1978 C C . GLU A 1 249 ? -25.837 -2.615 23.730 1.00 89.19 249 GLU A C 1
ATOM 1980 O O . GLU A 1 249 ? -26.000 -1.445 24.102 1.00 89.19 249 GLU A O 1
ATOM 1985 N N . THR A 1 250 ? -24.929 -2.966 22.812 1.00 88.69 250 THR A N 1
ATOM 1986 C CA . THR A 1 250 ? -24.036 -2.029 22.112 1.00 88.69 250 THR A CA 1
ATOM 1987 C C . THR A 1 250 ? -24.184 -2.189 20.599 1.00 88.69 250 THR A C 1
ATOM 1989 O O . THR A 1 250 ? -24.102 -3.301 20.080 1.00 88.69 250 THR A O 1
ATOM 1992 N N . TRP A 1 251 ? -24.371 -1.075 19.888 1.00 89.31 251 TRP A N 1
ATOM 1993 C CA . TRP A 1 251 ? -24.426 -1.010 18.427 1.00 89.31 251 TRP A CA 1
ATOM 1994 C C . TRP A 1 251 ? -23.228 -0.222 17.899 1.00 89.31 251 TRP A C 1
ATOM 1996 O O . TRP A 1 251 ? -23.035 0.943 18.258 1.00 89.31 251 TRP A O 1
ATOM 2006 N N . PHE A 1 252 ? -22.474 -0.831 16.988 1.00 89.06 252 PHE A N 1
ATOM 2007 C CA . PHE A 1 252 ? -21.412 -0.173 16.232 1.00 89.06 252 PHE A CA 1
ATOM 2008 C C . PHE A 1 252 ? -21.938 0.213 14.850 1.00 89.06 252 PHE A C 1
ATOM 2010 O O . PHE A 1 252 ? -22.335 -0.650 14.070 1.00 89.06 252 PHE A O 1
ATOM 2017 N N . CYS A 1 253 ? -21.971 1.512 14.555 1.00 89.12 253 CYS A N 1
ATOM 2018 C CA . CYS A 1 253 ? -22.527 2.034 13.307 1.00 89.12 253 CYS A CA 1
ATOM 2019 C C . CYS A 1 253 ? -21.421 2.658 12.453 1.00 89.12 253 CYS A C 1
ATOM 2021 O O . CYS A 1 253 ? -20.713 3.566 12.899 1.00 89.12 253 CYS A O 1
ATOM 2023 N N . TYR A 1 254 ? -21.316 2.224 11.204 1.00 87.56 254 TYR A N 1
ATOM 2024 C CA . TYR A 1 254 ? -20.344 2.679 10.210 1.00 87.56 254 TYR A CA 1
ATOM 2025 C C . TYR A 1 254 ? -20.883 3.822 9.352 1.00 87.56 254 TYR A C 1
ATOM 2027 O O . TYR A 1 254 ? -20.116 4.560 8.736 1.00 87.56 254 TYR A O 1
ATOM 2035 N N . THR A 1 255 ? -22.203 4.013 9.327 1.00 88.38 255 THR A N 1
ATOM 2036 C CA . THR A 1 255 ? -22.852 5.081 8.562 1.00 88.38 255 THR A CA 1
ATOM 20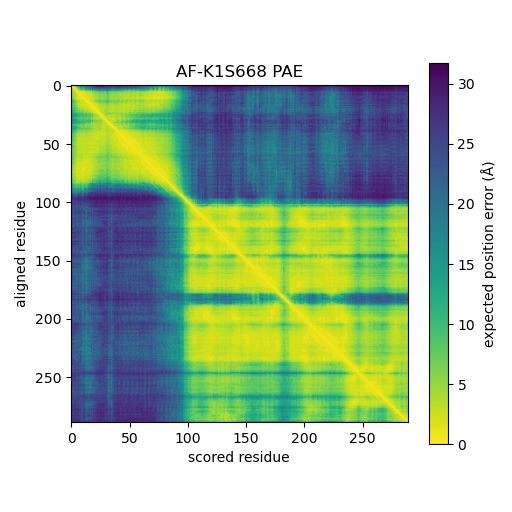37 C C . THR A 1 255 ? -23.832 5.889 9.409 1.00 88.38 255 THR A C 1
ATOM 2039 O O . THR A 1 255 ? -24.352 5.429 10.424 1.00 88.38 255 THR A O 1
ATOM 2042 N N . GLU A 1 256 ? -24.130 7.120 8.974 1.00 89.19 256 GLU A N 1
ATOM 2043 C CA . GLU A 1 256 ? -25.172 7.938 9.617 1.00 89.19 256 GLU A CA 1
ATOM 2044 C C . GLU A 1 256 ? -26.544 7.256 9.546 1.00 89.19 256 GLU A C 1
ATOM 2046 O O . GLU A 1 256 ? -27.357 7.395 10.456 1.00 89.19 256 GLU A O 1
ATOM 2051 N N . LYS A 1 257 ? -26.785 6.491 8.476 1.00 93.50 257 LYS A N 1
ATOM 2052 C CA . LYS A 1 257 ? -28.015 5.726 8.304 1.00 93.50 257 LYS A CA 1
ATOM 2053 C C . LYS A 1 257 ? -28.114 4.599 9.333 1.00 93.50 257 LYS A C 1
ATOM 2055 O O . LYS A 1 257 ? -29.125 4.518 10.013 1.00 93.50 257 LYS A O 1
ATOM 2060 N N . GLU A 1 258 ? -27.060 3.802 9.504 1.00 92.81 258 GLU A N 1
ATOM 2061 C CA . GLU A 1 258 ? -27.028 2.745 10.527 1.00 92.81 258 GLU A CA 1
ATOM 2062 C C . GLU A 1 258 ? -27.252 3.300 11.931 1.00 92.81 258 GLU A C 1
ATOM 2064 O O . GLU A 1 258 ? -27.992 2.715 12.713 1.00 92.81 258 GLU A O 1
ATOM 2069 N N . LYS A 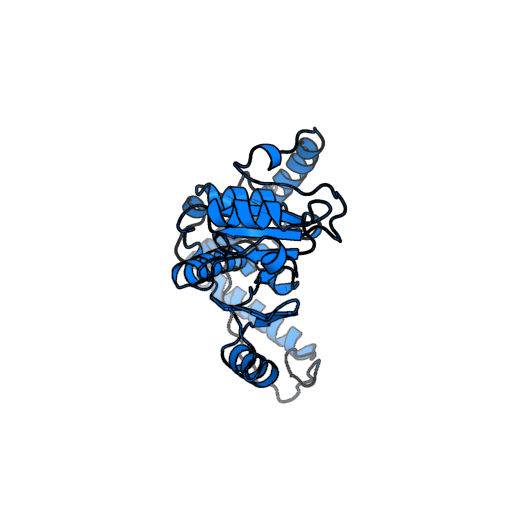1 259 ? -26.693 4.478 12.229 1.00 93.19 259 LYS A N 1
ATOM 2070 C CA . LYS A 1 259 ? -26.981 5.176 13.483 1.00 93.19 259 LYS A CA 1
ATOM 2071 C C . LYS A 1 259 ? -28.468 5.511 13.616 1.00 93.19 259 LYS A C 1
ATOM 2073 O O . LYS A 1 259 ? -29.029 5.325 14.689 1.00 93.19 259 LYS A O 1
ATOM 2078 N N . GLN A 1 260 ? -29.108 6.038 12.572 1.00 93.88 260 GLN A N 1
ATOM 2079 C CA . GLN A 1 260 ? -30.545 6.333 12.616 1.00 93.88 260 GLN A CA 1
ATOM 2080 C C . GLN A 1 260 ? -31.377 5.061 12.808 1.00 93.88 260 GLN A C 1
ATOM 2082 O O . GLN A 1 260 ? -32.286 5.061 13.634 1.00 93.88 260 GLN A O 1
ATOM 2087 N N . ASP A 1 261 ? -31.029 3.986 12.105 1.00 94.50 261 ASP A N 1
ATOM 2088 C CA . ASP A 1 261 ? -31.710 2.694 12.198 1.00 94.50 261 ASP A CA 1
ATOM 2089 C C . ASP A 1 261 ? -31.568 2.094 13.613 1.00 94.50 261 ASP A C 1
ATOM 2091 O O . ASP A 1 261 ? -32.565 1.696 14.217 1.00 94.50 261 ASP A O 1
ATOM 2095 N N . ALA A 1 262 ? -30.367 2.140 14.203 1.00 92.44 262 ALA A N 1
ATOM 2096 C CA . ALA A 1 262 ? -30.127 1.713 15.583 1.00 92.44 262 ALA A CA 1
ATOM 2097 C C . ALA A 1 262 ? -30.914 2.559 16.601 1.00 92.44 262 ALA A C 1
ATOM 2099 O O . ALA A 1 262 ? -31.493 2.030 17.546 1.00 92.44 262 ALA A O 1
ATOM 2100 N N . LEU A 1 263 ? -31.004 3.880 16.402 1.00 92.81 263 LEU A N 1
ATOM 2101 C CA . LEU A 1 263 ? -31.795 4.751 17.279 1.00 92.81 263 LEU A CA 1
ATOM 2102 C C . LEU A 1 263 ? -33.302 4.471 17.196 1.00 92.81 263 LEU A C 1
ATOM 2104 O O . LEU A 1 263 ? -33.994 4.577 18.209 1.00 92.81 263 LEU A O 1
ATOM 2108 N N . LEU A 1 264 ? -33.811 4.079 16.024 1.00 93.56 264 LEU A N 1
ATOM 2109 C CA . LEU A 1 264 ? -35.202 3.647 15.867 1.00 93.56 264 LEU A CA 1
ATOM 2110 C C . LEU A 1 264 ? -35.479 2.334 16.614 1.00 93.56 264 LEU A C 1
ATOM 2112 O O . LEU A 1 264 ? -36.539 2.199 17.224 1.00 93.56 264 LEU A O 1
ATOM 2116 N N . GLU A 1 265 ? -34.533 1.393 16.605 1.00 92.50 265 GLU A N 1
ATOM 2117 C CA . GLU A 1 265 ? -34.627 0.128 17.349 1.00 92.50 265 GLU A CA 1
ATOM 2118 C C . GLU A 1 265 ? -34.534 0.331 18.873 1.00 92.50 265 GLU A C 1
ATOM 2120 O O . GLU A 1 265 ? -35.212 -0.334 19.667 1.00 92.50 265 GLU A O 1
ATOM 2125 N N . ILE A 1 266 ? -33.715 1.286 19.312 1.00 92.19 266 ILE A N 1
ATOM 2126 C CA . ILE A 1 266 ? -33.593 1.645 20.727 1.00 92.19 266 ILE A CA 1
ATOM 2127 C C . ILE A 1 266 ? -34.884 2.299 21.243 1.00 92.19 266 ILE A C 1
ATOM 2129 O O . ILE A 1 266 ? -35.316 1.992 22.363 1.00 92.19 266 ILE A O 1
ATOM 2133 N N . GLY A 1 267 ? -35.527 3.144 20.432 1.00 91.94 267 GLY A N 1
ATOM 2134 C CA . GLY A 1 267 ? -36.747 3.864 20.795 1.00 91.94 267 GLY A CA 1
ATOM 2135 C C . GLY A 1 267 ? -36.518 4.850 21.947 1.00 91.94 267 GLY A C 1
ATOM 2136 O O . GLY A 1 267 ? -35.469 5.481 22.040 1.00 91.94 267 GLY A O 1
ATOM 2137 N N . ASP A 1 268 ? -37.479 4.954 22.869 1.00 91.00 268 ASP A N 1
ATOM 2138 C CA . ASP A 1 268 ? -37.428 5.899 24.004 1.00 91.00 268 ASP A CA 1
ATOM 2139 C C . ASP A 1 268 ? -36.516 5.446 25.164 1.00 91.00 268 ASP A C 1
ATOM 2141 O O . ASP A 1 268 ? -36.488 6.059 26.238 1.00 91.00 268 ASP A O 1
ATOM 2145 N N . ARG A 1 269 ? -35.781 4.338 24.998 1.00 92.75 269 ARG A N 1
ATOM 2146 C CA . ARG A 1 269 ? -34.842 3.859 26.019 1.00 92.75 269 ARG A CA 1
ATOM 2147 C C . ARG A 1 269 ? -33.696 4.864 26.181 1.00 92.75 269 ARG A C 1
ATOM 2149 O O . ARG A 1 269 ? -33.247 5.484 25.227 1.00 92.75 269 ARG A O 1
ATOM 2156 N N . LYS A 1 270 ? -33.180 5.014 27.405 1.00 91.25 270 LYS A N 1
ATOM 2157 C CA . LYS A 1 270 ? -32.014 5.871 27.659 1.00 91.25 270 LYS A CA 1
ATOM 2158 C C . LYS A 1 270 ? -30.758 5.227 27.065 1.00 91.25 270 LYS A C 1
ATOM 2160 O O . LYS A 1 270 ? -30.387 4.136 27.489 1.00 91.25 270 LYS A O 1
ATOM 2165 N N . TYR A 1 271 ? -30.095 5.938 26.160 1.00 93.00 271 TYR A N 1
ATOM 2166 C CA . TYR A 1 271 ? -28.861 5.508 25.504 1.00 93.00 271 TYR A CA 1
ATOM 2167 C C . TYR A 1 271 ? -27.748 6.558 25.635 1.00 93.00 271 TYR A C 1
ATOM 2169 O O . TYR A 1 271 ? -28.002 7.732 25.925 1.00 93.00 271 TYR A O 1
ATOM 2177 N N . THR A 1 272 ? -26.510 6.136 25.391 1.00 92.12 272 THR A N 1
ATOM 2178 C CA . THR A 1 272 ? -25.340 7.004 25.202 1.00 92.12 272 THR A CA 1
ATOM 2179 C C . THR A 1 272 ? -24.802 6.822 23.791 1.00 92.12 272 THR A C 1
ATOM 2181 O O . THR A 1 272 ? -24.727 5.698 23.311 1.00 92.12 272 THR A O 1
ATOM 2184 N N . ILE A 1 273 ? -24.441 7.920 23.121 1.00 90.75 273 ILE A N 1
ATOM 2185 C CA . ILE A 1 273 ? -23.781 7.881 21.809 1.00 90.75 273 ILE A CA 1
ATOM 2186 C C . ILE A 1 273 ? -22.374 8.435 21.970 1.00 90.75 273 ILE A C 1
ATOM 2188 O O . ILE A 1 273 ? -22.208 9.590 22.374 1.00 90.75 273 ILE A O 1
ATOM 2192 N N . GLN A 1 274 ? -21.386 7.646 21.578 1.00 87.00 274 GLN A N 1
ATOM 2193 C CA . GLN A 1 274 ? -20.007 8.069 21.418 1.00 87.00 274 GLN A CA 1
ATOM 2194 C C . GLN A 1 274 ? -19.671 8.098 19.929 1.00 87.00 274 GLN A C 1
ATOM 2196 O O . GLN A 1 274 ? -19.978 7.177 19.178 1.00 87.00 274 GLN A O 1
ATOM 2201 N N . ARG A 1 275 ? -19.080 9.204 19.475 1.00 85.94 275 ARG A N 1
ATOM 2202 C CA . ARG A 1 275 ? -18.602 9.346 18.098 1.00 85.94 275 ARG A CA 1
ATOM 2203 C C . ARG A 1 275 ? -17.097 9.138 18.092 1.00 85.94 275 ARG A C 1
ATOM 2205 O O . ARG A 1 275 ? -16.401 9.880 18.785 1.00 85.94 275 ARG A O 1
ATOM 2212 N N . SER A 1 276 ? -16.616 8.204 17.277 1.00 82.06 276 SER A N 1
ATOM 2213 C CA . SER A 1 276 ? -15.181 8.021 17.065 1.00 82.06 276 SER A CA 1
ATOM 2214 C C . SER A 1 276 ? -14.621 9.234 16.318 1.00 82.06 276 SER A C 1
ATOM 2216 O O . SER A 1 276 ? -15.132 9.617 15.260 1.00 82.06 276 SER A O 1
ATOM 2218 N N . LYS A 1 277 ? -13.608 9.889 16.894 1.00 76.25 277 LYS A N 1
ATOM 2219 C CA . LYS A 1 277 ? -12.876 10.988 16.238 1.00 76.25 277 LYS A CA 1
ATOM 2220 C C . LYS A 1 277 ? -11.536 10.536 15.667 1.00 76.25 277 LYS A C 1
ATOM 2222 O O . LYS A 1 277 ? -11.061 11.155 14.725 1.00 76.25 277 LYS A O 1
ATOM 2227 N N . GLY A 1 278 ? -10.970 9.465 16.213 1.00 78.12 278 GLY A N 1
ATOM 2228 C CA . GLY A 1 278 ? -9.717 8.860 15.785 1.00 78.12 278 GLY A CA 1
ATOM 2229 C C . GLY A 1 278 ? -9.525 7.512 16.473 1.00 78.12 278 GLY A C 1
ATOM 2230 O O . GLY A 1 278 ? -10.109 7.253 17.527 1.00 78.12 278 GLY A O 1
ATOM 2231 N N . LEU A 1 279 ? -8.697 6.651 15.887 1.00 80.38 279 LEU A N 1
ATOM 2232 C CA . LEU A 1 279 ? -8.497 5.268 16.329 1.00 80.38 279 LEU A CA 1
ATOM 2233 C C . LEU A 1 279 ? -7.906 5.188 17.743 1.00 80.38 279 LEU A C 1
ATOM 2235 O O . LEU A 1 279 ? -8.114 4.205 18.444 1.00 80.38 279 LEU A O 1
ATOM 2239 N N . GLY A 1 280 ? -7.167 6.217 18.171 1.00 75.25 280 GLY A N 1
ATOM 2240 C CA . GLY A 1 280 ? -6.574 6.286 19.510 1.00 75.25 280 GLY A CA 1
ATOM 2241 C C . GLY A 1 280 ? -7.562 6.585 20.644 1.00 75.25 280 GLY A C 1
ATOM 2242 O O . GLY A 1 280 ? -7.201 6.402 21.802 1.00 75.25 280 GLY A O 1
ATOM 2243 N N . GLU A 1 281 ? -8.776 7.052 20.332 1.00 76.50 281 GLU A N 1
ATOM 2244 C CA . GLU A 1 281 ? -9.834 7.325 21.323 1.00 76.50 281 GLU A CA 1
ATOM 2245 C C . GLU A 1 281 ? -10.813 6.152 21.481 1.00 76.50 281 GLU A C 1
ATOM 2247 O O . GLU A 1 281 ? -11.694 6.202 22.338 1.00 76.50 281 GLU A O 1
ATOM 2252 N N . ASN A 1 282 ? -10.684 5.120 20.644 1.00 79.00 282 ASN A N 1
ATOM 2253 C CA . ASN A 1 282 ? -11.573 3.967 20.663 1.00 79.00 282 ASN A CA 1
ATOM 2254 C C . ASN A 1 282 ? -11.122 2.958 21.720 1.00 79.00 282 ASN A C 1
ATOM 2256 O O . ASN A 1 282 ? -9.928 2.671 21.858 1.00 79.00 282 ASN A O 1
ATOM 2260 N N . GLU A 1 283 ? -12.091 2.377 22.422 1.00 78.31 283 GLU A N 1
ATOM 2261 C CA . GLU A 1 283 ? -11.828 1.274 23.339 1.00 78.31 283 GLU A CA 1
ATOM 2262 C C . GLU A 1 283 ? -11.340 0.035 22.562 1.00 78.31 283 GLU A C 1
ATOM 2264 O O . GLU A 1 283 ? -11.788 -0.208 21.435 1.00 78.31 283 GLU A O 1
ATOM 2269 N N . PRO A 1 284 ? -10.439 -0.788 23.131 1.00 77.88 284 PRO A N 1
ATOM 2270 C CA . PRO A 1 284 ? -9.919 -1.969 22.445 1.00 77.88 284 PRO A CA 1
ATOM 2271 C C . PRO A 1 284 ? -11.004 -2.942 21.966 1.00 77.88 284 PRO A C 1
ATOM 2273 O O . PRO A 1 284 ? -10.838 -3.558 20.918 1.00 77.88 284 PRO A O 1
ATOM 2276 N N . GLU A 1 285 ? -12.114 -3.057 22.701 1.00 73.06 285 GLU A N 1
ATOM 2277 C CA . GLU A 1 285 ? -13.250 -3.908 22.324 1.00 73.06 285 GLU A CA 1
ATOM 2278 C C . GLU A 1 285 ? -13.956 -3.397 21.060 1.00 73.06 285 GLU A C 1
ATOM 2280 O O . GLU A 1 285 ? -14.198 -4.186 20.151 1.00 73.06 285 GLU A O 1
ATOM 2285 N N . MET A 1 286 ? -14.183 -2.082 20.946 1.00 75.12 286 MET A N 1
ATOM 2286 C CA . MET A 1 286 ? -14.728 -1.439 19.737 1.00 75.12 286 MET A CA 1
ATOM 2287 C C . MET A 1 286 ? -13.825 -1.641 18.513 1.00 75.12 286 MET A C 1
ATOM 2289 O O . MET A 1 286 ? -14.291 -1.670 17.380 1.00 75.12 286 MET A O 1
ATOM 2293 N N . MET A 1 287 ? -12.516 -1.729 18.734 1.00 77.44 287 MET A N 1
ATOM 2294 C CA . MET A 1 287 ? -11.524 -1.903 17.673 1.00 77.44 287 MET A CA 1
ATOM 2295 C C . MET A 1 287 ? -11.363 -3.362 17.225 1.00 77.44 287 MET A C 1
ATOM 2297 O O . MET A 1 287 ? -10.761 -3.606 16.178 1.00 77.44 287 MET A O 1
ATOM 2301 N N . TRP A 1 288 ? -11.829 -4.315 18.035 1.00 79.06 288 TRP A N 1
ATOM 2302 C CA . TRP A 1 288 ? -11.689 -5.751 17.796 1.00 79.06 288 TRP A CA 1
ATOM 2303 C C . TRP A 1 288 ? -12.955 -6.396 17.218 1.00 79.06 288 TRP A C 1
ATOM 2305 O O . TRP A 1 288 ? -12.841 -7.294 16.380 1.00 79.06 288 TRP A O 1
ATOM 2315 N N . LEU A 1 289 ? -14.129 -5.977 17.702 1.00 64.44 289 LEU A N 1
ATOM 2316 C CA . LEU A 1 289 ? -15.444 -6.516 17.333 1.00 64.44 289 LEU A CA 1
ATOM 2317 C C . LEU A 1 289 ? -15.947 -5.972 15.990 1.00 64.44 289 LEU A C 1
ATOM 2319 O O . LEU A 1 289 ? -16.563 -6.777 15.255 1.00 64.44 289 LEU A O 1
#

Organism: NCBI:txid408170

pLDDT: mean 84.96, std 13.03, range [37.69, 98.0]

Mean predicted aligned error: 13.77 Å

Solvent-accessible surface area (backbone atoms only — not comparable to full-atom values): 16665 Å² total; per-residue (Å²): 124,96,83,66,77,86,81,54,68,70,32,47,52,84,78,58,86,85,87,85,87,86,88,72,98,79,82,48,55,76,45,95,83,58,83,45,75,67,49,61,67,59,54,53,53,51,50,54,51,50,53,53,51,52,52,52,47,38,68,76,37,46,73,59,39,51,53,52,51,51,51,32,52,51,40,35,54,50,50,55,50,50,54,55,48,49,59,52,48,61,62,56,68,71,59,87,72,72,77,61,82,73,44,84,80,53,41,76,36,72,57,83,57,38,82,70,17,31,36,34,42,21,54,27,70,55,26,38,54,29,49,64,68,32,48,58,51,55,36,38,20,42,35,55,46,76,76,84,64,73,56,45,85,83,46,55,66,63,60,46,69,67,33,64,72,55,47,47,51,41,57,65,45,45,21,40,32,68,66,88,53,90,68,43,80,89,55,52,66,52,38,76,91,47,39,54,45,45,34,43,31,42,39,47,35,92,44,76,65,25,53,50,48,52,50,28,52,51,40,37,40,55,69,35,37,41,61,46,59,75,71,66,29,60,47,72,60,82,73,54,42,30,42,36,40,43,88,95,45,77,48,76,18,73,44,76,64,49,44,53,54,51,48,61,74,56,52,93,57,77,66,48,79,47,71,60,78,37,58,53,78,46,54,40,63,74,73,60,110

Secondary structure (DSSP, 8-state):
-TTPPPP-HHHHHTT---------SS--BSSTT--SB--HHHHHHHHHHHHHHHHHHHHH-HHHHHHHHHHHHHHHHHHHHHHHHHHHHHHHTTS---GGGGSTT-B--S---TTT-EEEEEEHHHHHHHHHHHS-TTTEEEEEE-SPPP-TTTS-HHHHTT-HHHHHHHHHH-S-BS---GGGTTSPBP-GGG---SEEEEE--SSHHHHHHHHHHHHHHHHH-THHHHTT-EEE----SEEEEETTEEEEESSHHHHHHHHHHHTTS--EEEE--SGGGS-HHHHH-

Foldseek 3Di:
DVPADDQDVQLLVVPDDDDDDDDDPDWDAPDPVRPDTPDPVVVVVVVVVVVVVVVVCCVVPVVVVVVSVVSSSVSRVLVVLLVVLQVVVVVVPVPDDQPLVPQPLKFAAPDQDQQQAEEEEEEDPLLSVLCVLQDDSNHYIYDYDYDQAPQPVPDDPLVQCPDSSNVSVLSLQQQWWCDGDPNCSVTHHGDPVRGRHQAYEYEFWPDPVRVNNVVSVVSSCCHTPVVCVVVVRYYYDQAFQKWKDFPPDIDGHRDPVSVVVVCVVCDPGDMDMDGDRTSSPDHSVSVND

Sequence (289 aa):
LKSDSKINFQDVEDCLVLVSSSFSTQTSYENQTKKAITNKFIQEAMTDFLRHQLEVYFIENRIDAEKIAEQVLINMRSRVKAESTRLNIKKTLQSGNSMTDRIEKFVDCRSKDVSEREIFIVEGDSALGACKQARDSAFQAVMPVRGKILNCLKAEYPKIFKNDIITDLIKVLGCGVEVSSKANKNLSLFNMDNLRWSKVIICTDADVDGYQIRTLILTMIYRLMPTLIKEGKVFIAESPLYEITCKDETWFCYTEKEKQDALLEIGDRKYTIQRSKGLGENEPEMMWL

InterPro domains:
  IPR001241 DNA topoisomerase, type IIA [SM00433] (1-287)
  IPR006171 TOPRIM domain [PF01751] (118-237)
  IPR006171 TOPRIM domain [PS50880] (117-240)
  IPR013506 DNA topoisomerase, type IIA, subunit B, domain 2 [PF00204] (3-86)
  IPR013759 DNA topoisomerase, type IIA, subunit B, C-terminal [G3DSA:3.40.50.670] (90-289)
  IPR013760 DNA topoisomerase, type IIA-like domain superfamily [SSF56719] (101-288)
  IPR014721 Small ribosomal subunit protein uS5 domain 2-type fold, subgroup [G3DSA:3.30.230.10] (1-87)
  IPR018522 DNA topoisomerase, type IIA, conserved site [PS00177] (121-129)
  IPR020568 Ribosomal protein uS5 domain 2-type superfamily [SSF54211] (3-86)

Radius of gyration: 25.79 Å; Cα contacts (8 Å, |Δi|>4): 381; chains: 1; bounding box: 69×34×71 Å

Nearest PDB structures (foldseek):
  7ugw-assembly1_B  TM=8.800E-01  e=1.490E-19  Mycobacterium tuberculosis H37Rv
  6qx2-assembly2_K  TM=9.466E-01  e=1.377E-14  Staphylococcus aureus
  2xkj-assembly1_E-2  TM=8.377E-01  e=1.021E-15  Acinetobacter baumannii
  6z1a-assembly1_B  TM=9.031E-01  e=3.625E-14  Staphylococcus aureus
  4tma-assembly2_F  TM=8.321E-01  e=1.554E-14  Escherichia coli str. K-12 substr. MC4100